Protein AF-A0A438JMC1-F1 (afdb_monomer_lite)

InterPro domains:
  IPR007023 Ribosomal biogenesis regulatory protein [PF04939] (4-93)

Secondary structure (DSSP, 8-state):
-PPPPPPPPPPPHHHHHHHHTT-------SEEEETTTTEEEESSSTTBSS-TTS----PPPTTSPTTS-HHHHHHHHHHHHHHHHHHHHHHHHHHHHHTT-S-HHHHHHHHHS--TT---PPP---HHHHHHHHHHHHT-SSS--TTSPPPTTPPPPS-------PPPSS--TTHHHHHHHHHHHHHHHHHHHHHHHHS-HHHHHHHHHHHHHHHHHHHHHHS------------------------------

Radius of gyration: 38.37 Å; chains: 1; bounding box: 95×52×109 Å

Structure (mmCIF, N/CA/C/O backbone):
data_AF-A0A438JMC1-F1
#
_entry.id   AF-A0A438JMC1-F1
#
loop_
_atom_site.group_PDB
_atom_site.id
_atom_site.type_symbol
_atom_site.label_atom_id
_atom_site.label_alt_id
_atom_site.label_comp_id
_atom_site.label_asym_id
_atom_site.label_entity_id
_atom_site.label_seq_id
_atom_site.pdbx_PDB_ins_code
_atom_site.Cartn_x
_atom_site.Cartn_y
_atom_site.Cartn_z
_atom_site.occupancy
_atom_site.B_iso_or_equiv
_atom_site.auth_seq_id
_atom_site.auth_comp_id
_atom_site.auth_asym_id
_atom_site.auth_atom_id
_atom_site.pdbx_PDB_model_num
ATOM 1 N N . MET A 1 1 ? -16.433 3.374 32.242 1.00 42.91 1 MET A N 1
ATOM 2 C CA . MET A 1 1 ? -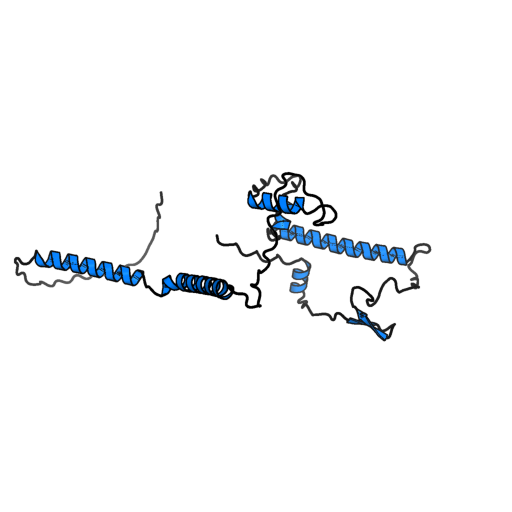16.280 3.933 30.880 1.00 42.91 1 MET A CA 1
ATOM 3 C C . MET A 1 1 ? -16.553 2.818 29.882 1.00 42.91 1 MET A C 1
ATOM 5 O O . MET A 1 1 ? -15.748 1.898 29.808 1.00 42.91 1 MET A O 1
ATOM 9 N N . LEU A 1 2 ? -17.693 2.836 29.183 1.00 51.00 2 LEU A N 1
ATOM 10 C CA . LEU A 1 2 ? -17.912 1.906 28.071 1.00 51.00 2 LEU A CA 1
ATOM 11 C C . LEU A 1 2 ? -17.044 2.356 26.889 1.00 51.00 2 LEU A C 1
ATOM 13 O O . LEU A 1 2 ? -17.176 3.479 26.412 1.00 51.00 2 LEU A O 1
ATOM 17 N N . CYS A 1 3 ? -16.129 1.495 26.451 1.00 65.12 3 CYS A N 1
ATOM 18 C CA . CYS A 1 3 ? -15.351 1.708 25.238 1.00 65.12 3 CYS A CA 1
ATOM 19 C C . CYS A 1 3 ? -16.259 1.409 24.035 1.00 65.12 3 CYS A C 1
ATOM 21 O O . CYS A 1 3 ? -16.779 0.299 23.925 1.00 65.12 3 CYS A O 1
ATOM 23 N N . GLN A 1 4 ? -16.495 2.398 23.169 1.00 75.19 4 GLN A N 1
ATOM 24 C CA . GLN A 1 4 ? -17.326 2.218 21.979 1.00 75.19 4 GLN A CA 1
ATOM 25 C C . GLN A 1 4 ? -16.620 1.274 21.001 1.00 75.19 4 GLN A C 1
ATOM 27 O O . GLN A 1 4 ? -15.469 1.508 20.627 1.00 75.19 4 GLN A O 1
ATOM 32 N N . LEU A 1 5 ? -17.316 0.220 20.570 1.00 80.50 5 LEU A N 1
ATOM 33 C CA . LEU A 1 5 ? -16.790 -0.702 19.567 1.00 80.50 5 LEU A CA 1
ATOM 34 C C . LEU A 1 5 ? -16.528 0.041 18.244 1.00 80.50 5 LEU A C 1
ATOM 36 O O . LEU A 1 5 ? -17.321 0.910 17.859 1.00 80.50 5 LEU A O 1
ATOM 40 N N . PRO A 1 6 ? -15.434 -0.281 17.531 1.00 81.62 6 PRO A N 1
ATOM 41 C CA . PRO A 1 6 ? -15.135 0.350 16.256 1.00 81.62 6 PRO A CA 1
ATOM 42 C C . PRO A 1 6 ? -16.243 0.038 15.247 1.00 81.62 6 PRO A C 1
ATOM 44 O O . PRO A 1 6 ? -16.655 -1.112 15.089 1.00 81.62 6 PRO A O 1
ATOM 47 N N . LYS A 1 7 ? -16.721 1.073 14.548 1.00 79.31 7 LYS A N 1
ATOM 48 C CA . LYS A 1 7 ? -17.709 0.907 13.478 1.00 79.31 7 LYS A CA 1
ATOM 49 C C . LYS A 1 7 ? -17.116 0.051 12.348 1.00 79.31 7 LYS A C 1
ATOM 51 O O . LYS A 1 7 ? -15.922 0.184 12.057 1.00 79.31 7 LYS A O 1
ATOM 56 N N . PRO A 1 8 ? -17.922 -0.803 11.693 1.00 82.69 8 PRO A N 1
ATOM 57 C CA . PRO A 1 8 ? -17.458 -1.558 10.539 1.00 82.69 8 PRO A CA 1
ATOM 58 C C . PRO A 1 8 ? -17.024 -0.604 9.421 1.00 82.69 8 PRO A C 1
ATOM 60 O O . PRO A 1 8 ? -17.587 0.480 9.249 1.00 82.69 8 PRO A O 1
ATOM 63 N N . LYS A 1 9 ? -16.004 -1.009 8.661 1.00 82.19 9 LYS A N 1
ATOM 64 C CA . LYS A 1 9 ? -15.520 -0.228 7.520 1.00 82.19 9 LYS A CA 1
ATOM 65 C C . LYS A 1 9 ? -16.599 -0.207 6.427 1.00 82.19 9 LYS A C 1
ATOM 67 O O . LYS A 1 9 ? -17.207 -1.248 6.174 1.00 82.19 9 LYS A O 1
ATOM 72 N N . PRO A 1 10 ? -16.837 0.938 5.772 1.00 88.31 10 PRO A N 1
ATOM 73 C CA . PRO A 1 10 ? -17.747 1.002 4.644 1.00 88.31 10 PRO A CA 1
ATOM 74 C C . PRO A 1 10 ? -17.149 0.203 3.478 1.00 88.31 10 PRO A C 1
ATOM 76 O O . PRO A 1 10 ? -15.922 0.207 3.316 1.00 88.31 10 PRO A O 1
ATOM 79 N N . PRO A 1 11 ? -17.986 -0.478 2.678 1.00 90.94 11 PRO A N 1
ATOM 80 C CA . PRO A 1 11 ? -17.508 -1.277 1.562 1.00 90.94 11 PRO A CA 1
ATOM 81 C C . PRO A 1 11 ? -16.853 -0.394 0.498 1.00 90.94 11 PRO A C 1
ATOM 83 O O . PRO A 1 11 ? -17.310 0.717 0.218 1.00 90.94 11 PRO A O 1
ATOM 86 N N . THR A 1 12 ? -15.784 -0.891 -0.119 1.00 94.00 12 THR A N 1
ATOM 87 C CA . THR A 1 12 ? -15.111 -0.180 -1.218 1.00 94.00 12 THR A CA 1
ATOM 88 C C . THR A 1 12 ? -15.910 -0.272 -2.520 1.00 94.00 12 THR A C 1
ATOM 90 O O . THR A 1 12 ? -16.726 -1.177 -2.704 1.00 94.00 12 THR A O 1
ATOM 93 N N . LYS A 1 13 ? -15.644 0.622 -3.487 1.00 93.19 13 LYS A N 1
ATOM 94 C CA . LYS A 1 13 ? -16.303 0.571 -4.810 1.00 93.19 13 LYS A CA 1
ATOM 95 C C . LYS A 1 13 ? -16.138 -0.794 -5.495 1.00 93.19 13 LYS A C 1
ATOM 97 O O . LYS A 1 13 ? -17.069 -1.284 -6.127 1.00 93.19 13 LYS A O 1
ATOM 102 N N . TRP A 1 14 ? -14.967 -1.415 -5.344 1.00 93.88 14 TRP A N 1
ATOM 103 C CA . TRP A 1 14 ? -14.703 -2.749 -5.880 1.00 93.88 14 TRP A CA 1
ATOM 104 C C . TRP A 1 14 ? -15.473 -3.845 -5.138 1.00 93.88 14 TRP A C 1
ATOM 106 O O . TRP A 1 14 ? -15.987 -4.746 -5.782 1.00 93.88 14 TRP A O 1
ATOM 116 N N . GLU A 1 15 ? -15.613 -3.767 -3.815 1.00 93.62 15 GLU A N 1
ATOM 117 C CA . GLU A 1 15 ? -16.414 -4.731 -3.046 1.00 93.62 15 GLU A CA 1
ATOM 118 C C . GLU A 1 15 ? -17.902 -4.652 -3.394 1.00 93.62 15 GLU A C 1
ATOM 120 O O . GLU A 1 15 ? -18.551 -5.687 -3.540 1.00 93.62 15 GLU A O 1
ATOM 125 N N . LEU A 1 16 ? -18.433 -3.440 -3.587 1.00 94.81 16 LEU A N 1
ATOM 126 C CA . LEU A 1 16 ? -19.798 -3.239 -4.078 1.00 94.81 16 LEU A CA 1
ATOM 127 C C . LEU A 1 16 ? -19.981 -3.872 -5.462 1.00 94.81 16 LEU A C 1
ATOM 129 O O . LEU A 1 16 ? -20.944 -4.606 -5.680 1.00 94.81 16 LEU A O 1
ATOM 133 N N . PHE A 1 17 ? -19.028 -3.643 -6.370 1.00 96.81 17 PHE A N 1
ATOM 134 C CA . PHE A 1 17 ? -19.029 -4.247 -7.702 1.00 96.81 17 PHE A CA 1
ATOM 135 C C . PHE A 1 17 ? -18.918 -5.777 -7.649 1.00 96.81 17 PHE A C 1
ATOM 137 O O . PHE A 1 17 ? -19.693 -6.472 -8.299 1.00 96.81 17 PHE A O 1
ATOM 144 N N . ALA A 1 18 ? -17.998 -6.311 -6.846 1.00 96.75 18 ALA A N 1
ATOM 145 C CA . ALA A 1 18 ? -17.792 -7.744 -6.680 1.00 96.75 18 ALA A CA 1
ATOM 146 C C . ALA A 1 18 ? -19.040 -8.422 -6.108 1.00 96.75 18 ALA A C 1
ATOM 148 O O . ALA A 1 18 ? -19.446 -9.466 -6.610 1.00 96.75 18 ALA A O 1
ATOM 149 N N . LYS A 1 19 ? -19.700 -7.798 -5.124 1.00 95.88 19 LYS A N 1
ATOM 150 C CA . LYS A 1 19 ? -20.972 -8.278 -4.573 1.00 95.88 19 LYS A CA 1
ATOM 151 C C . LYS A 1 19 ? -22.079 -8.272 -5.628 1.00 95.88 19 LYS A C 1
ATOM 153 O O . LYS A 1 19 ? -22.781 -9.268 -5.753 1.00 95.88 19 LYS A O 1
ATOM 158 N N . ALA A 1 20 ? -22.199 -7.196 -6.408 1.00 97.38 20 ALA A N 1
ATOM 159 C CA . ALA A 1 20 ? -23.193 -7.084 -7.478 1.00 97.38 20 ALA A CA 1
ATOM 160 C C . ALA A 1 20 ? -22.965 -8.103 -8.609 1.00 97.38 20 ALA A C 1
ATOM 162 O O . ALA A 1 20 ? -23.919 -8.640 -9.160 1.00 97.38 20 ALA A O 1
ATOM 163 N N . LYS A 1 21 ? -21.703 -8.401 -8.936 1.00 97.81 21 LYS A N 1
ATOM 164 C CA . LYS A 1 21 ? -21.323 -9.403 -9.942 1.00 97.81 21 LYS A CA 1
ATOM 165 C C . LYS A 1 21 ? -21.223 -10.831 -9.394 1.00 97.81 21 LYS A C 1
ATOM 167 O O . LYS A 1 21 ? -20.914 -11.737 -10.158 1.00 97.81 21 LYS A O 1
ATOM 172 N N . GLY A 1 22 ? -21.440 -11.048 -8.095 1.00 95.75 22 GLY A N 1
ATOM 173 C CA . GLY A 1 22 ? -21.299 -12.366 -7.468 1.00 95.75 22 GLY A CA 1
ATOM 174 C C . GLY A 1 22 ? -19.866 -12.921 -7.481 1.00 95.75 22 GLY A C 1
ATOM 175 O O . GLY A 1 22 ? -19.670 -14.134 -7.405 1.00 95.75 22 GLY A O 1
ATOM 176 N N . ILE A 1 23 ? -18.853 -12.056 -7.580 1.00 96.38 23 ILE A N 1
ATOM 177 C CA . ILE A 1 23 ? -17.442 -12.453 -7.602 1.00 96.38 23 ILE A CA 1
ATOM 178 C C . ILE A 1 23 ? -17.040 -12.902 -6.195 1.00 96.38 23 ILE A C 1
ATOM 180 O O . ILE A 1 23 ? -16.963 -12.102 -5.261 1.00 96.38 23 ILE A O 1
ATOM 184 N N . LYS A 1 24 ? -16.768 -14.201 -6.045 1.00 95.12 24 LYS A N 1
ATOM 185 C CA . LYS A 1 24 ? -16.310 -14.797 -4.784 1.00 95.12 24 LYS A CA 1
ATOM 186 C C . LYS A 1 24 ? -14.793 -14.654 -4.647 1.00 95.12 24 LYS A C 1
ATOM 188 O O . LYS A 1 24 ? -14.047 -15.016 -5.556 1.00 95.12 24 LYS A O 1
ATOM 193 N N . ASN A 1 25 ? -14.329 -14.193 -3.486 1.00 93.56 25 ASN A N 1
ATOM 194 C CA . ASN A 1 25 ? -12.902 -14.169 -3.169 1.00 93.56 25 ASN A CA 1
ATOM 195 C C . ASN A 1 25 ? -12.373 -15.602 -3.023 1.00 93.56 25 ASN A C 1
ATOM 197 O O . ASN A 1 25 ? -12.895 -16.381 -2.228 1.00 93.56 25 ASN A O 1
ATOM 201 N N . ARG A 1 26 ? -11.321 -15.939 -3.774 1.00 94.88 26 ARG A N 1
ATOM 202 C CA . ARG A 1 26 ? -10.626 -17.231 -3.701 1.00 94.88 26 ARG A CA 1
ATOM 203 C C . ARG A 1 26 ? -9.193 -17.027 -3.226 1.00 94.88 26 ARG A C 1
ATOM 205 O O . ARG A 1 26 ? -8.559 -16.025 -3.564 1.00 94.88 26 ARG A O 1
ATOM 212 N N . LYS A 1 27 ? -8.680 -17.989 -2.460 1.00 94.81 27 LYS A N 1
ATOM 213 C CA . LYS A 1 27 ? -7.268 -18.029 -2.072 1.00 94.81 27 LYS A CA 1
ATOM 214 C C . LYS A 1 27 ? -6.428 -18.344 -3.313 1.00 94.81 27 LYS A C 1
ATOM 216 O O . LYS A 1 27 ? -6.802 -19.206 -4.099 1.00 94.81 27 LYS A O 1
ATOM 221 N N . LYS A 1 28 ? -5.327 -17.616 -3.495 1.00 93.94 28 LYS A N 1
ATOM 222 C CA . LYS A 1 28 ? -4.346 -17.864 -4.558 1.00 93.94 28 LYS A CA 1
ATOM 223 C C . LYS A 1 28 ? -3.061 -18.397 -3.938 1.00 93.94 28 LYS A C 1
ATOM 225 O O . LYS A 1 28 ? -2.666 -17.915 -2.872 1.00 93.94 28 LYS A O 1
ATOM 230 N N . ASP A 1 29 ? -2.398 -19.318 -4.625 1.00 94.44 29 ASP A N 1
ATOM 231 C CA . ASP A 1 29 ? -1.118 -19.857 -4.170 1.00 94.44 29 ASP A CA 1
ATOM 232 C C . ASP A 1 29 ? 0.014 -18.841 -4.306 1.00 94.44 29 ASP A C 1
ATOM 234 O O . ASP A 1 29 ? 0.010 -17.969 -5.189 1.00 94.44 29 ASP A O 1
ATOM 238 N N . LYS A 1 30 ? 0.969 -18.942 -3.376 1.00 94.56 30 LYS A N 1
ATOM 239 C CA . LYS A 1 30 ? 2.142 -18.060 -3.299 1.00 94.56 30 LYS A CA 1
ATOM 240 C C . LYS A 1 30 ? 3.198 -18.403 -4.346 1.00 94.56 30 LYS A C 1
ATOM 242 O O . LYS A 1 30 ? 3.990 -17.528 -4.686 1.00 94.56 30 LYS A O 1
ATOM 247 N N . ILE A 1 31 ? 3.200 -19.643 -4.821 1.00 94.69 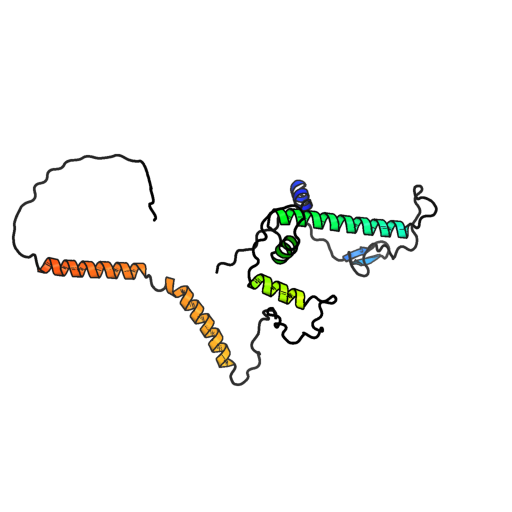31 ILE A N 1
ATOM 248 C CA . ILE A 1 31 ? 4.159 -20.191 -5.774 1.00 94.69 31 ILE A CA 1
ATOM 249 C C . ILE A 1 31 ? 3.381 -20.566 -7.036 1.00 94.69 31 ILE A C 1
ATOM 251 O O . ILE A 1 31 ? 2.238 -21.016 -6.949 1.00 94.69 31 ILE A O 1
ATOM 255 N N . VAL A 1 32 ? 3.959 -20.279 -8.193 1.00 95.56 32 VAL A N 1
ATOM 256 C CA . VAL A 1 32 ? 3.387 -20.502 -9.519 1.00 95.56 32 VAL A CA 1
ATOM 257 C C . VAL A 1 32 ? 4.472 -21.132 -10.379 1.00 95.56 32 VAL A C 1
ATOM 259 O O . VAL A 1 32 ? 5.635 -20.744 -10.285 1.00 95.56 32 VAL A O 1
ATOM 262 N N . TYR A 1 33 ? 4.089 -22.127 -11.167 1.00 94.25 33 TYR A N 1
ATOM 263 C CA . TYR A 1 33 ? 4.990 -22.766 -12.110 1.00 94.25 33 TYR A CA 1
ATOM 264 C C . TYR A 1 33 ? 5.285 -21.810 -13.270 1.00 94.25 33 TYR A C 1
ATOM 266 O O . TYR A 1 33 ? 4.355 -21.239 -13.842 1.00 94.25 33 TYR A O 1
ATOM 274 N N . ASP A 1 34 ? 6.564 -21.598 -13.556 1.00 92.06 34 ASP A N 1
ATOM 275 C CA . ASP A 1 34 ? 7.040 -20.817 -14.692 1.00 92.06 34 ASP A CA 1
ATOM 276 C C . ASP A 1 34 ? 7.359 -21.775 -15.843 1.00 92.06 34 ASP A C 1
ATOM 278 O O . ASP A 1 34 ? 8.280 -22.585 -15.741 1.00 92.06 34 ASP A O 1
ATOM 282 N N . GLU A 1 35 ? 6.581 -21.709 -16.922 1.00 91.50 35 GLU A N 1
ATOM 283 C CA . GLU A 1 35 ? 6.727 -22.606 -18.075 1.00 91.50 35 GLU A CA 1
ATOM 284 C C . GLU A 1 35 ? 8.038 -22.365 -18.833 1.00 91.50 35 GLU A C 1
ATOM 286 O O . GLU A 1 35 ? 8.589 -23.301 -19.402 1.00 91.50 35 GLU A O 1
ATOM 291 N N . GLN A 1 36 ? 8.577 -21.140 -18.806 1.00 86.81 36 GLN A N 1
ATOM 292 C CA . GLN A 1 36 ? 9.799 -20.806 -19.542 1.00 86.81 36 GLN A CA 1
ATOM 293 C C . GLN A 1 36 ? 11.043 -21.422 -18.901 1.00 86.81 36 GLN A C 1
ATOM 295 O O . GLN A 1 36 ? 11.930 -21.906 -19.598 1.00 86.81 36 GLN A O 1
ATOM 300 N N . THR A 1 37 ? 11.114 -21.405 -17.568 1.00 87.62 37 THR A N 1
ATOM 301 C CA . THR A 1 37 ? 12.255 -21.952 -16.820 1.00 87.62 37 THR A CA 1
ATOM 302 C C . THR A 1 37 ? 12.004 -23.356 -16.281 1.00 87.62 37 THR A C 1
ATOM 304 O O . THR A 1 37 ? 12.927 -23.981 -15.768 1.00 87.62 37 THR A O 1
ATOM 307 N N . GLY A 1 38 ? 10.765 -23.850 -16.350 1.00 92.19 38 GLY A N 1
ATOM 308 C CA . GLY A 1 38 ? 10.359 -25.144 -15.806 1.00 92.19 38 GLY A CA 1
ATOM 309 C C . GLY A 1 38 ? 10.423 -25.226 -14.276 1.00 92.19 38 GLY A C 1
ATOM 310 O O . GLY A 1 38 ? 10.466 -26.324 -13.718 1.00 92.19 38 GLY A O 1
ATOM 311 N N . THR A 1 39 ? 10.455 -24.085 -13.580 1.00 93.81 39 THR A N 1
ATOM 312 C CA . THR A 1 39 ? 10.678 -24.003 -12.128 1.00 93.81 39 THR A CA 1
ATOM 313 C C . THR A 1 39 ? 9.502 -23.374 -11.388 1.00 93.81 39 THR A C 1
ATOM 315 O O . THR A 1 39 ? 8.733 -22.570 -11.911 1.00 93.81 39 THR A O 1
ATOM 318 N N . TRP A 1 40 ? 9.354 -23.743 -10.116 1.00 93.75 40 TRP A N 1
ATOM 319 C CA . TRP A 1 40 ? 8.353 -23.166 -9.225 1.00 93.75 40 TRP A CA 1
ATOM 320 C C . TRP A 1 40 ? 8.862 -21.853 -8.631 1.00 93.75 40 TRP A C 1
ATOM 322 O O . TRP A 1 40 ? 9.678 -21.854 -7.710 1.00 93.75 40 TRP A O 1
ATOM 332 N N . LYS A 1 41 ? 8.341 -20.729 -9.121 1.00 94.88 41 LYS A N 1
ATOM 333 C CA . LYS A 1 41 ? 8.730 -19.383 -8.680 1.00 94.88 41 LYS A CA 1
ATOM 334 C C . LYS A 1 41 ? 7.639 -18.711 -7.864 1.00 94.88 41 LYS A C 1
ATOM 336 O O . LYS A 1 41 ? 6.484 -19.142 -7.813 1.00 94.88 41 LYS A O 1
ATOM 341 N N . ARG A 1 42 ? 7.975 -17.616 -7.184 1.00 95.56 42 ARG A N 1
ATOM 342 C CA . ARG A 1 42 ? 6.987 -16.872 -6.387 1.00 95.56 42 ARG A CA 1
ATOM 343 C C . ARG A 1 42 ? 6.027 -16.098 -7.289 1.00 95.56 42 ARG A C 1
ATOM 345 O O . ARG A 1 42 ? 6.379 -15.628 -8.357 1.00 95.56 42 ARG A O 1
ATOM 352 N N . ARG A 1 43 ? 4.789 -15.879 -6.847 1.00 94.62 43 ARG A N 1
ATOM 353 C CA . ARG A 1 43 ? 3.839 -15.010 -7.572 1.00 94.62 43 ARG A CA 1
ATOM 354 C C . ARG A 1 43 ? 4.217 -13.525 -7.480 1.00 94.62 43 ARG A C 1
ATOM 356 O O . ARG A 1 43 ? 3.851 -12.729 -8.336 1.00 94.62 43 ARG A O 1
ATOM 363 N N . HIS A 1 44 ? 4.858 -13.137 -6.383 1.00 92.69 44 HIS A N 1
ATOM 364 C CA . HIS A 1 44 ? 5.247 -11.765 -6.069 1.00 92.69 44 HIS A CA 1
ATOM 365 C C . HIS A 1 44 ? 6.497 -11.771 -5.181 1.00 92.69 44 HIS A C 1
ATOM 367 O O . HIS A 1 44 ? 6.720 -12.731 -4.445 1.00 92.69 44 HIS A O 1
ATOM 373 N N . GLY A 1 45 ? 7.259 -10.676 -5.199 1.00 93.50 45 GLY A N 1
ATOM 374 C CA . GLY A 1 45 ? 8.482 -10.524 -4.406 1.00 93.50 45 GLY A CA 1
ATOM 375 C C . GLY A 1 45 ? 9.744 -10.863 -5.198 1.00 93.50 45 GLY A C 1
ATOM 376 O O . GLY A 1 45 ? 9.783 -10.624 -6.399 1.00 93.50 45 GLY A O 1
ATOM 377 N N . TYR A 1 46 ? 10.762 -11.365 -4.494 1.00 91.31 46 TYR A N 1
ATOM 378 C CA . TYR A 1 46 ? 12.030 -11.813 -5.077 1.00 91.31 46 TYR A CA 1
ATOM 379 C C . TYR A 1 46 ? 11.839 -13.095 -5.895 1.00 91.31 46 TYR A C 1
ATOM 381 O O . TYR A 1 46 ? 11.133 -13.991 -5.420 1.00 91.31 46 TYR A O 1
ATOM 389 N N . ASP A 1 47 ? 12.491 -13.158 -7.061 1.00 89.69 47 ASP A N 1
ATOM 390 C CA . ASP A 1 47 ? 12.440 -14.275 -8.016 1.00 89.69 47 ASP A CA 1
ATOM 391 C C . ASP A 1 47 ? 10.992 -14.675 -8.345 1.00 89.69 47 ASP A C 1
ATOM 393 O O . ASP A 1 47 ? 10.517 -15.785 -8.063 1.00 89.69 47 ASP A O 1
ATOM 397 N N . ARG A 1 48 ? 10.215 -13.686 -8.813 1.00 93.06 48 ARG A N 1
ATOM 398 C CA . ARG A 1 48 ? 8.799 -13.891 -9.122 1.00 93.06 48 ARG A CA 1
ATOM 399 C C . ARG A 1 48 ? 8.610 -14.280 -10.583 1.00 93.06 48 ARG A C 1
ATOM 401 O O . ARG A 1 48 ? 9.354 -13.870 -11.460 1.00 93.06 48 ARG A O 1
ATOM 408 N N . VAL A 1 49 ? 7.522 -14.993 -10.850 1.00 92.44 49 VAL A N 1
ATOM 409 C CA . VAL A 1 49 ? 7.078 -15.292 -12.214 1.00 92.44 49 VAL A CA 1
ATOM 410 C C . VAL A 1 49 ? 6.840 -13.991 -12.995 1.00 92.44 49 VAL A C 1
ATOM 412 O O . VAL A 1 49 ? 6.273 -13.025 -12.455 1.00 92.44 49 VAL A O 1
ATOM 415 N N . ASN A 1 50 ? 7.227 -13.996 -14.275 1.00 86.50 50 ASN A N 1
ATOM 416 C CA . ASN A 1 50 ? 7.069 -12.898 -15.235 1.00 86.50 50 ASN A CA 1
ATOM 417 C C . ASN A 1 50 ? 7.681 -11.578 -14.738 1.00 86.50 50 ASN A C 1
ATOM 419 O O . ASN A 1 50 ? 6.985 -10.558 -14.597 1.00 86.50 50 ASN A O 1
ATOM 423 N N . ASP A 1 51 ? 8.966 -11.601 -14.389 1.00 88.12 51 ASP A N 1
ATOM 424 C CA . ASP A 1 51 ? 9.694 -10.398 -14.011 1.00 88.12 51 ASP A CA 1
ATOM 425 C C . ASP A 1 51 ? 10.068 -9.557 -15.239 1.00 88.12 51 ASP A C 1
ATOM 427 O O . ASP A 1 51 ? 10.658 -10.037 -16.198 1.00 88.12 51 ASP A O 1
ATOM 431 N N . ASP A 1 52 ? 9.732 -8.259 -15.207 1.00 84.81 52 ASP A N 1
ATOM 432 C CA . ASP A 1 52 ? 9.961 -7.361 -16.352 1.00 84.81 52 ASP A CA 1
ATOM 433 C C . ASP A 1 52 ? 11.459 -7.156 -16.643 1.00 84.81 52 ASP A C 1
ATOM 435 O O . ASP A 1 52 ? 11.805 -6.698 -17.727 1.00 84.81 52 ASP A O 1
ATOM 439 N N . LYS A 1 53 ? 12.317 -7.430 -15.647 1.00 85.31 53 LYS A N 1
ATOM 440 C CA . LYS A 1 53 ? 13.777 -7.276 -15.701 1.00 85.31 53 LYS A CA 1
ATOM 441 C C . LYS A 1 53 ? 14.481 -8.476 -16.331 1.00 85.31 53 LYS A C 1
ATOM 443 O O . LYS A 1 53 ? 15.580 -8.309 -16.839 1.00 85.31 53 LYS A O 1
ATOM 448 N N . ASP A 1 54 ? 13.847 -9.644 -16.293 1.00 85.88 54 ASP A N 1
ATOM 449 C CA . ASP A 1 54 ? 14.424 -10.893 -16.797 1.00 85.88 54 ASP A CA 1
ATOM 450 C C . ASP A 1 54 ? 14.199 -11.051 -18.305 1.00 85.88 54 ASP A C 1
ATOM 452 O O . ASP A 1 54 ? 14.655 -12.019 -18.899 1.00 85.88 54 ASP A O 1
ATOM 456 N N . ILE A 1 55 ? 13.479 -10.110 -18.927 1.00 86.44 55 ILE A N 1
ATOM 457 C CA . ILE A 1 55 ? 13.186 -10.089 -20.358 1.00 86.44 55 ILE A CA 1
ATOM 458 C C . ILE A 1 55 ? 14.274 -9.247 -21.040 1.00 86.44 55 ILE A C 1
ATOM 460 O O . ILE A 1 55 ? 14.197 -8.020 -20.968 1.00 86.44 55 ILE A O 1
ATOM 464 N N . PRO A 1 56 ? 15.280 -9.858 -21.694 1.00 86.00 56 PRO A N 1
ATOM 465 C CA . PRO A 1 56 ? 16.379 -9.112 -22.304 1.00 86.00 56 PRO A CA 1
ATOM 466 C C . PRO A 1 56 ? 15.974 -8.435 -23.618 1.00 86.00 56 PRO A C 1
ATOM 468 O O . PRO A 1 56 ? 16.536 -7.406 -23.978 1.00 86.00 56 PRO A O 1
ATOM 471 N N . ILE A 1 57 ? 15.006 -9.004 -24.341 1.00 87.50 57 ILE A N 1
ATOM 472 C CA . ILE A 1 57 ? 14.587 -8.556 -25.672 1.00 87.50 57 ILE A CA 1
ATOM 473 C C . ILE A 1 57 ? 13.061 -8.487 -25.697 1.00 87.50 57 ILE A C 1
ATOM 475 O O . ILE A 1 57 ? 12.381 -9.398 -25.224 1.00 87.50 57 ILE A O 1
ATOM 479 N N . ILE A 1 58 ? 12.522 -7.392 -26.232 1.00 86.00 58 ILE A N 1
ATOM 480 C CA . ILE A 1 58 ? 11.086 -7.206 -26.441 1.00 86.00 58 ILE A CA 1
ATOM 481 C C . ILE A 1 58 ? 10.848 -7.145 -27.945 1.00 86.00 58 ILE A C 1
ATOM 483 O O . ILE A 1 58 ? 11.398 -6.281 -28.622 1.00 86.00 58 ILE A O 1
ATOM 487 N N . GLU A 1 59 ? 10.017 -8.051 -28.450 1.00 86.12 59 GLU A N 1
ATOM 488 C CA . GLU A 1 59 ? 9.583 -8.029 -29.844 1.00 86.12 59 GLU A CA 1
ATOM 489 C C . GLU A 1 59 ? 8.771 -6.758 -30.120 1.00 86.12 59 GLU A C 1
ATOM 491 O O . GLU A 1 59 ? 7.785 -6.466 -29.431 1.00 86.12 59 GLU A O 1
ATOM 496 N N . ALA A 1 60 ? 9.203 -5.991 -31.120 1.00 82.94 60 ALA A N 1
ATOM 497 C CA . ALA A 1 60 ? 8.501 -4.795 -31.554 1.00 82.94 60 ALA A CA 1
ATOM 498 C C . ALA A 1 60 ? 7.189 -5.179 -32.249 1.00 82.94 60 ALA A C 1
ATOM 500 O O . ALA A 1 60 ? 7.150 -6.070 -33.100 1.00 82.94 60 ALA A O 1
ATOM 501 N N . LYS A 1 61 ? 6.101 -4.488 -31.903 1.00 83.75 61 LYS A N 1
ATOM 502 C CA . LYS A 1 61 ? 4.833 -4.609 -32.632 1.00 83.75 61 LYS A CA 1
ATOM 503 C C . LYS A 1 61 ? 4.854 -3.669 -33.832 1.00 83.75 61 LYS A C 1
ATOM 505 O O . LYS A 1 61 ? 5.454 -2.605 -33.761 1.00 83.75 61 LYS A O 1
ATOM 510 N N . MET A 1 62 ? 4.111 -3.993 -34.892 1.00 79.62 62 MET A N 1
ATOM 511 C CA . MET A 1 62 ? 4.007 -3.120 -36.077 1.00 79.62 62 MET A CA 1
ATOM 512 C C . MET A 1 62 ? 3.430 -1.721 -35.783 1.00 79.62 62 MET A C 1
ATOM 514 O O . MET A 1 62 ? 3.525 -0.831 -36.615 1.00 79.62 62 MET A O 1
ATOM 518 N N . THR A 1 63 ? 2.831 -1.522 -34.607 1.00 81.19 63 THR A N 1
ATOM 519 C CA . THR A 1 63 ? 2.283 -0.241 -34.141 1.00 81.19 63 THR A CA 1
ATOM 520 C C . THR A 1 63 ? 3.238 0.554 -33.247 1.00 81.19 63 THR A C 1
ATOM 522 O O . THR A 1 63 ? 2.842 1.602 -32.743 1.00 81.19 63 THR A O 1
ATOM 525 N N . ASP A 1 64 ? 4.423 0.028 -32.923 1.00 79.12 64 ASP A N 1
ATOM 526 C CA . ASP A 1 64 ? 5.373 0.746 -32.073 1.00 79.12 64 ASP A CA 1
ATOM 527 C C . ASP A 1 64 ? 6.138 1.792 -32.886 1.00 79.12 64 ASP A C 1
ATOM 529 O O . ASP A 1 64 ? 6.783 1.477 -33.883 1.00 79.12 64 ASP A O 1
ATOM 533 N N . GLU A 1 65 ? 6.074 3.040 -32.419 1.00 79.19 65 GLU A N 1
ATOM 534 C CA . GLU A 1 65 ? 6.813 4.159 -33.004 1.00 79.19 65 GLU A CA 1
ATOM 535 C C . GLU A 1 65 ? 8.332 3.900 -32.961 1.00 79.19 65 GLU A C 1
ATOM 537 O O . GLU A 1 65 ? 8.871 3.631 -31.873 1.00 79.19 65 GLU A O 1
ATOM 542 N N . PRO A 1 66 ? 9.035 3.995 -34.107 1.00 78.00 66 PRO A N 1
ATOM 543 C CA . PRO A 1 66 ? 10.484 3.864 -34.164 1.00 78.00 66 PRO A CA 1
ATOM 544 C C . PRO A 1 66 ? 11.167 4.968 -33.345 1.00 78.00 66 PRO A C 1
ATOM 546 O O . PRO A 1 66 ? 10.911 6.150 -33.552 1.00 78.00 66 PRO A O 1
ATOM 549 N N . GLY A 1 67 ? 12.065 4.589 -32.432 1.00 81.38 67 GLY A N 1
ATOM 550 C CA . GLY A 1 67 ? 12.908 5.526 -31.673 1.00 81.38 67 GLY A CA 1
ATOM 551 C C . GLY A 1 67 ? 12.604 5.638 -30.176 1.00 81.38 67 GLY A C 1
ATOM 552 O O . GLY A 1 67 ? 13.419 6.197 -29.448 1.00 81.38 67 GLY A O 1
ATOM 553 N N . GLU A 1 68 ? 11.500 5.068 -29.687 1.00 83.75 68 GLU A N 1
ATOM 554 C CA . GLU A 1 68 ? 11.177 5.059 -28.253 1.00 83.75 68 GLU A CA 1
ATOM 555 C C . GLU A 1 68 ? 11.499 3.698 -27.613 1.00 83.75 68 GLU A C 1
ATOM 557 O O . GLU A 1 68 ? 11.058 2.651 -28.094 1.00 83.75 68 GLU A O 1
ATOM 562 N N . ASP A 1 69 ? 12.217 3.713 -26.486 1.00 87.88 69 ASP A N 1
ATOM 563 C CA . ASP A 1 69 ? 12.633 2.500 -25.775 1.00 87.88 69 ASP A CA 1
ATOM 564 C C . ASP A 1 69 ? 11.417 1.733 -25.187 1.00 87.88 69 ASP A C 1
ATOM 566 O O . ASP A 1 69 ? 10.695 2.254 -24.320 1.00 87.88 69 ASP A O 1
ATOM 570 N N . PRO A 1 70 ? 11.181 0.465 -25.590 1.00 88.00 70 PRO A N 1
ATOM 571 C CA . PRO A 1 70 ? 10.069 -0.340 -25.082 1.00 88.00 70 PRO A CA 1
ATOM 572 C C . PRO A 1 70 ? 10.139 -0.597 -23.567 1.00 88.00 70 PRO A C 1
ATOM 574 O O . PRO A 1 70 ? 9.098 -0.741 -22.908 1.00 88.00 70 PRO A O 1
ATOM 577 N N . PHE A 1 71 ? 11.334 -0.623 -22.972 1.00 88.62 71 PHE A N 1
ATOM 578 C CA . PHE A 1 71 ? 11.502 -0.802 -21.530 1.00 88.62 71 PHE A CA 1
ATOM 579 C C . PHE A 1 71 ? 11.060 0.441 -20.756 1.00 88.62 71 PHE A C 1
ATOM 581 O O . PHE A 1 71 ? 10.379 0.317 -19.730 1.00 88.62 71 PHE A O 1
ATOM 588 N N . VAL A 1 72 ? 11.370 1.637 -21.265 1.00 90.00 72 VAL A N 1
ATOM 589 C CA . VAL A 1 72 ? 10.925 2.915 -20.683 1.00 90.00 72 VAL A CA 1
ATOM 590 C C . VAL A 1 72 ? 9.402 3.023 -20.737 1.00 90.00 72 VAL A C 1
ATOM 592 O O . VAL A 1 72 ? 8.776 3.308 -19.706 1.00 90.00 72 VAL A O 1
ATOM 595 N N . LYS A 1 73 ? 8.782 2.682 -21.877 1.00 89.25 73 LYS A N 1
ATOM 596 C CA . LYS A 1 73 ? 7.313 2.609 -22.015 1.00 89.25 73 LYS A CA 1
ATOM 597 C C . LYS A 1 73 ? 6.691 1.705 -20.946 1.00 89.25 73 LYS A C 1
ATOM 599 O O . LYS A 1 73 ? 5.803 2.138 -20.204 1.00 89.25 73 LYS A O 1
ATOM 604 N N . ARG A 1 74 ? 7.195 0.476 -20.780 1.00 89.94 74 ARG A N 1
ATOM 605 C CA . ARG A 1 74 ? 6.678 -0.492 -19.791 1.00 89.94 74 ARG A CA 1
ATOM 606 C C . ARG A 1 74 ? 6.827 0.007 -18.351 1.00 89.94 74 ARG A C 1
ATOM 608 O O . ARG A 1 74 ? 5.911 -0.152 -17.535 1.00 89.94 74 ARG A O 1
ATOM 615 N N . GLN A 1 75 ? 7.954 0.639 -18.016 1.00 91.69 75 GLN A N 1
ATOM 616 C CA . GLN A 1 75 ? 8.149 1.246 -16.696 1.00 91.69 75 GLN A CA 1
ATOM 617 C C . GLN A 1 75 ? 7.159 2.389 -16.444 1.00 91.69 75 GLN A C 1
ATOM 619 O O . GLN A 1 75 ? 6.570 2.465 -15.360 1.00 91.69 75 GLN A O 1
ATOM 624 N N . ALA A 1 76 ? 6.937 3.254 -17.435 1.00 93.56 76 ALA A N 1
ATOM 625 C CA . ALA A 1 76 ? 5.967 4.339 -17.348 1.00 93.56 76 ALA A CA 1
ATOM 626 C C . ALA A 1 76 ? 4.536 3.806 -17.172 1.00 93.56 76 ALA A C 1
ATOM 628 O O . ALA A 1 76 ? 3.800 4.281 -16.308 1.00 93.56 76 ALA A O 1
ATOM 629 N N . GLU A 1 77 ? 4.138 2.773 -17.914 1.00 93.00 77 GLU A N 1
ATOM 630 C CA . GLU A 1 77 ? 2.838 2.110 -17.746 1.00 93.00 77 GLU A CA 1
ATOM 631 C C . GLU A 1 77 ? 2.659 1.496 -16.356 1.00 93.00 77 GLU A C 1
ATOM 633 O O . GLU A 1 77 ? 1.591 1.617 -15.744 1.00 93.00 77 GLU A O 1
ATOM 638 N N . LYS A 1 78 ? 3.707 0.860 -15.824 1.00 93.12 78 LYS A N 1
ATOM 639 C CA . LYS A 1 78 ? 3.708 0.305 -14.467 1.00 93.12 78 LYS A CA 1
ATOM 640 C C . LYS A 1 78 ? 3.499 1.403 -13.429 1.00 93.12 78 LYS A C 1
ATOM 642 O O . LYS A 1 78 ? 2.623 1.251 -12.577 1.00 93.12 78 LYS A O 1
ATOM 647 N N . LYS A 1 79 ? 4.223 2.523 -13.537 1.00 96.19 79 LYS A N 1
ATOM 648 C CA . LYS A 1 79 ? 4.040 3.709 -12.679 1.00 96.19 79 LYS A CA 1
ATOM 649 C C . LYS A 1 79 ? 2.611 4.246 -12.774 1.00 96.19 79 LYS A C 1
ATOM 651 O O . LYS A 1 79 ? 1.933 4.324 -11.754 1.00 96.19 79 LYS A O 1
ATOM 656 N N . LYS A 1 80 ? 2.087 4.459 -13.987 1.00 97.50 80 LYS A N 1
ATOM 657 C CA . LYS A 1 80 ? 0.695 4.897 -14.222 1.00 97.50 80 LYS A CA 1
ATOM 658 C C . LYS A 1 80 ? -0.328 3.964 -13.563 1.00 97.50 80 LYS A C 1
ATOM 660 O O . LYS A 1 80 ? -1.310 4.422 -12.974 1.00 97.50 80 LYS A O 1
ATOM 665 N N . ARG A 1 81 ? -0.117 2.644 -13.628 1.00 96.56 81 ARG A N 1
ATOM 666 C CA . ARG A 1 81 ? -0.996 1.646 -12.991 1.00 96.56 81 ARG A CA 1
ATOM 667 C C . ARG A 1 81 ? -0.951 1.740 -11.465 1.00 96.56 81 ARG A C 1
ATOM 669 O O . ARG A 1 81 ? -2.005 1.671 -10.829 1.00 96.56 81 ARG A O 1
ATOM 676 N N . VAL A 1 82 ? 0.239 1.913 -10.891 1.00 96.38 82 VAL A N 1
ATOM 677 C CA . VAL A 1 82 ? 0.434 2.100 -9.445 1.00 96.38 82 VAL A CA 1
ATOM 678 C C . VAL A 1 82 ? -0.220 3.402 -8.981 1.00 96.38 82 VAL A C 1
ATOM 680 O O . VAL A 1 82 ? -1.047 3.371 -8.073 1.00 96.38 82 VAL A O 1
ATOM 683 N N . GLU A 1 83 ? 0.021 4.515 -9.671 1.00 97.50 83 GLU A N 1
ATOM 684 C CA . GLU A 1 83 ? -0.608 5.807 -9.377 1.00 97.50 83 GLU A CA 1
ATOM 685 C C . GLU A 1 83 ? -2.136 5.735 -9.451 1.00 97.50 83 GLU A C 1
ATOM 687 O O . GLU A 1 83 ? -2.838 6.276 -8.597 1.00 97.50 83 GLU A O 1
ATOM 692 N N . LYS A 1 84 ? -2.691 5.039 -10.452 1.00 97.56 84 LYS A N 1
ATOM 693 C CA . LYS A 1 84 ? -4.140 4.814 -10.556 1.00 97.56 84 LYS A CA 1
ATOM 694 C C . LYS A 1 84 ? -4.671 4.042 -9.346 1.00 97.56 84 LYS A C 1
ATOM 696 O O . LYS A 1 84 ? -5.730 4.385 -8.818 1.00 97.56 84 LYS A O 1
ATOM 701 N N . HIS A 1 85 ? -3.950 3.018 -8.892 1.00 96.81 85 HIS A N 1
ATOM 702 C CA . HIS A 1 85 ? -4.313 2.264 -7.693 1.00 96.81 85 HIS A CA 1
ATOM 703 C C . HIS A 1 85 ? -4.280 3.148 -6.435 1.00 96.81 85 HIS A C 1
ATOM 705 O O . HIS A 1 85 ? -5.225 3.123 -5.643 1.00 96.81 85 HIS A O 1
ATOM 711 N N . GLU A 1 86 ? -3.256 3.985 -6.276 1.00 96.12 86 GLU A N 1
ATOM 712 C CA . GLU A 1 86 ? -3.149 4.932 -5.161 1.00 96.12 86 GLU A CA 1
ATOM 713 C C . GLU A 1 86 ? -4.257 5.986 -5.180 1.00 96.12 86 GLU A C 1
ATOM 715 O O . GLU A 1 86 ? -4.909 6.212 -4.158 1.00 96.12 86 GLU A O 1
ATOM 720 N N . LYS A 1 87 ? -4.554 6.565 -6.348 1.00 96.50 87 LYS A N 1
ATOM 721 C CA . LYS A 1 87 ? -5.675 7.499 -6.539 1.00 96.50 87 LYS A CA 1
ATOM 722 C C . LYS A 1 87 ? -7.004 6.855 -6.135 1.00 96.50 87 LYS A C 1
ATOM 724 O O . LYS A 1 87 ? -7.766 7.452 -5.374 1.00 96.50 87 LYS A O 1
ATOM 729 N N . ASN A 1 88 ? -7.257 5.614 -6.554 1.00 94.44 88 ASN A N 1
ATOM 730 C CA . ASN A 1 88 ? -8.458 4.868 -6.164 1.00 94.44 88 ASN A CA 1
ATOM 731 C C . ASN A 1 88 ? -8.506 4.595 -4.652 1.00 94.44 88 ASN A C 1
ATOM 733 O O . ASN A 1 88 ? -9.558 4.745 -4.025 1.00 94.44 88 ASN A O 1
ATOM 737 N N . ARG A 1 89 ? -7.371 4.236 -4.039 1.00 92.31 89 ARG A N 1
ATOM 738 C CA . ARG A 1 89 ? -7.260 4.055 -2.584 1.00 92.31 89 ARG A CA 1
ATOM 739 C C . ARG A 1 89 ? -7.596 5.348 -1.841 1.00 92.31 89 ARG A C 1
ATOM 741 O O . ARG A 1 89 ? -8.388 5.310 -0.902 1.00 92.31 89 ARG A O 1
ATOM 748 N N . LEU A 1 90 ? -7.049 6.484 -2.275 1.00 91.81 90 LEU A N 1
ATOM 749 C CA . LEU A 1 90 ? -7.332 7.797 -1.690 1.00 91.81 90 LEU A CA 1
ATOM 750 C C . LEU A 1 90 ? -8.809 8.177 -1.830 1.00 91.81 90 LEU A C 1
ATOM 752 O O . LEU A 1 90 ? -9.401 8.674 -0.875 1.00 91.81 90 LEU A O 1
ATOM 756 N N . GLN A 1 91 ? -9.434 7.911 -2.978 1.00 91.06 91 GLN A N 1
ATOM 757 C CA . GLN A 1 91 ? -10.869 8.145 -3.167 1.00 91.06 91 GLN A CA 1
ATOM 758 C C . GLN A 1 91 ? -11.727 7.286 -2.227 1.00 91.06 91 GLN A C 1
ATOM 760 O O . GLN A 1 91 ? -12.631 7.819 -1.582 1.00 91.06 91 GLN A O 1
ATOM 765 N N . ASN A 1 92 ? -11.416 5.994 -2.079 1.00 90.69 92 ASN A N 1
ATOM 766 C CA . ASN A 1 92 ? -12.113 5.108 -1.140 1.00 90.69 92 ASN A CA 1
ATOM 767 C C . ASN A 1 92 ? -11.951 5.584 0.314 1.00 90.69 92 ASN A C 1
ATOM 769 O O . ASN A 1 92 ? -12.919 5.592 1.072 1.00 90.69 92 ASN A O 1
ATOM 773 N N . LEU A 1 93 ? -10.754 6.043 0.700 1.00 86.94 93 LEU A N 1
ATOM 774 C CA . LEU A 1 93 ? -10.512 6.621 2.026 1.00 86.94 93 LEU A CA 1
ATOM 775 C C . LEU A 1 93 ? -11.298 7.919 2.241 1.00 86.94 93 LEU A C 1
ATOM 777 O O . LEU A 1 93 ? -11.902 8.085 3.297 1.00 86.94 93 LEU A O 1
ATOM 781 N N . LYS A 1 94 ? -11.360 8.810 1.242 1.00 87.38 94 LYS A N 1
ATOM 782 C CA . LYS A 1 94 ? -12.183 10.031 1.294 1.00 87.38 94 LYS A CA 1
ATOM 783 C C . LYS A 1 94 ? -13.669 9.703 1.460 1.00 87.38 94 LYS A C 1
ATOM 785 O O . LYS A 1 94 ? -14.351 10.352 2.247 1.00 87.38 94 LYS A O 1
ATOM 790 N N . GLN A 1 95 ? -14.180 8.692 0.758 1.00 86.25 95 GLN A N 1
ATOM 791 C CA . GLN A 1 95 ? -15.566 8.239 0.921 1.00 86.25 95 GLN A CA 1
ATOM 792 C C . GLN A 1 95 ? -15.804 7.639 2.313 1.00 86.25 95 GLN A C 1
ATOM 794 O O . GLN A 1 95 ? -16.795 7.972 2.959 1.00 86.25 95 GLN A O 1
ATOM 799 N N . ALA A 1 96 ? -14.864 6.844 2.829 1.00 85.00 96 ALA A N 1
ATOM 800 C CA . ALA A 1 96 ? -14.943 6.308 4.186 1.00 85.00 96 ALA A CA 1
ATOM 801 C C . ALA A 1 96 ? -14.884 7.399 5.273 1.00 85.00 96 ALA A C 1
ATOM 803 O O . ALA A 1 96 ? -15.540 7.273 6.311 1.00 85.00 96 ALA A O 1
ATOM 804 N N . ALA A 1 97 ? -14.141 8.484 5.020 1.00 81.88 97 ALA A N 1
ATOM 805 C CA . ALA A 1 97 ? -14.061 9.664 5.882 1.00 81.88 97 ALA A CA 1
ATOM 806 C C . ALA A 1 97 ? -15.412 10.359 6.028 1.00 81.88 97 ALA A C 1
ATOM 808 O O . ALA A 1 97 ? -15.826 10.650 7.147 1.00 81.88 97 ALA A O 1
ATOM 809 N N . LYS A 1 98 ? -16.127 10.556 4.912 1.00 79.94 98 LYS A N 1
ATOM 810 C CA . LYS A 1 98 ? -17.468 11.163 4.905 1.00 79.94 98 LYS A CA 1
ATOM 811 C C . LYS A 1 98 ? -18.463 10.384 5.771 1.00 79.94 98 LYS A C 1
ATOM 813 O O . LYS A 1 98 ? -19.311 10.984 6.416 1.00 79.94 98 LYS A O 1
ATOM 818 N N . VAL A 1 99 ? -18.327 9.059 5.827 1.00 76.88 99 VAL A N 1
ATOM 819 C CA . VAL A 1 99 ? -19.186 8.169 6.632 1.00 76.88 99 VAL A CA 1
ATOM 820 C C . VAL A 1 99 ? -18.733 8.101 8.107 1.00 76.88 99 VAL A C 1
ATOM 822 O O . VAL A 1 99 ? -19.378 7.467 8.942 1.00 76.88 99 VAL A O 1
ATOM 825 N N . GLY A 1 100 ? -17.631 8.770 8.475 1.00 70.12 100 GLY A N 1
ATOM 826 C CA . GLY A 1 100 ? -17.109 8.788 9.847 1.00 70.12 100 GLY A CA 1
ATOM 827 C C . GLY A 1 100 ? -16.579 7.430 10.315 1.00 70.12 100 GLY A C 1
ATOM 828 O O . GLY A 1 100 ? -16.588 7.136 11.511 1.00 70.12 100 GLY A O 1
ATOM 829 N N . ALA A 1 101 ? -16.156 6.584 9.372 1.00 65.12 101 ALA A N 1
ATOM 830 C CA . ALA A 1 101 ? -15.731 5.205 9.612 1.00 65.12 101 ALA A CA 1
ATOM 831 C C . ALA A 1 101 ? -14.222 4.993 9.398 1.00 65.12 101 ALA A C 1
ATOM 833 O O . ALA A 1 101 ? -13.740 3.863 9.309 1.00 65.12 101 ALA A O 1
ATOM 834 N N . LEU A 1 102 ? -13.457 6.084 9.316 1.00 65.62 102 LEU A N 1
ATOM 835 C CA . LEU A 1 102 ? -12.002 6.009 9.340 1.00 65.62 102 LEU A CA 1
ATOM 836 C C . LEU A 1 102 ? -11.505 5.556 10.727 1.00 65.62 102 LEU A C 1
ATOM 838 O O . LEU A 1 102 ? -12.144 5.850 11.734 1.00 65.62 102 LEU A O 1
ATOM 842 N N . PRO A 1 103 ? -10.351 4.885 10.817 1.00 65.50 103 PRO A N 1
ATOM 843 C CA . PRO A 1 103 ? -9.670 4.664 12.089 1.00 65.50 103 PRO A CA 1
ATOM 844 C C . PRO A 1 103 ? -9.391 5.995 12.809 1.00 65.50 103 PRO A C 1
ATOM 846 O O . PRO A 1 103 ? -9.072 6.984 12.150 1.00 65.50 103 PRO A O 1
ATOM 849 N N . SER A 1 104 ? -9.454 6.015 14.145 1.00 61.06 104 SER A N 1
ATOM 850 C CA . SER A 1 104 ? -9.293 7.228 14.973 1.00 61.06 104 SER A CA 1
ATOM 851 C C . SER A 1 104 ? -8.043 8.055 14.635 1.00 61.06 104 SER A C 1
ATOM 853 O O . SER A 1 104 ? -8.131 9.270 14.496 1.00 61.06 104 SER A O 1
ATOM 855 N N . HIS A 1 105 ? -6.897 7.404 14.415 1.00 59.94 105 HIS A N 1
ATOM 856 C CA . HIS A 1 105 ? -5.643 8.078 14.051 1.00 59.94 105 HIS A CA 1
ATOM 857 C C . HIS A 1 105 ? -5.700 8.792 12.687 1.00 59.94 105 HIS A C 1
ATOM 859 O O . HIS A 1 105 ? -5.130 9.868 12.529 1.00 59.94 105 HIS A O 1
ATOM 865 N N . ILE A 1 106 ? -6.420 8.230 11.708 1.00 65.31 106 ILE A N 1
ATOM 866 C CA . ILE A 1 106 ? -6.565 8.824 10.369 1.00 65.31 106 ILE A CA 1
ATOM 867 C C . ILE A 1 106 ? -7.608 9.943 10.391 1.00 65.31 106 ILE A C 1
ATOM 869 O O . ILE A 1 106 ? -7.433 10.946 9.708 1.00 65.31 106 ILE A O 1
ATOM 873 N N . GLN A 1 107 ? -8.676 9.793 11.187 1.00 62.69 107 GLN A N 1
ATOM 874 C CA . GLN A 1 107 ? -9.678 10.847 11.374 1.00 62.69 107 GLN A CA 1
ATOM 875 C C . GLN A 1 107 ? -9.032 12.139 11.865 1.00 62.69 107 GLN A C 1
ATOM 877 O O . GLN A 1 107 ? -9.257 13.180 11.264 1.00 62.69 107 GLN A O 1
ATOM 882 N N . LEU A 1 108 ? -8.188 12.053 12.897 1.00 60.16 108 LEU A N 1
ATOM 883 C CA . LEU A 1 108 ? -7.548 13.220 13.503 1.00 60.16 108 LEU A CA 1
ATOM 884 C C . LEU A 1 108 ? -6.585 13.919 12.537 1.00 60.16 108 LEU A C 1
ATOM 886 O O . LEU A 1 108 ? -6.651 15.137 12.407 1.00 60.16 108 LEU A O 1
ATOM 890 N N . ALA A 1 109 ? -5.76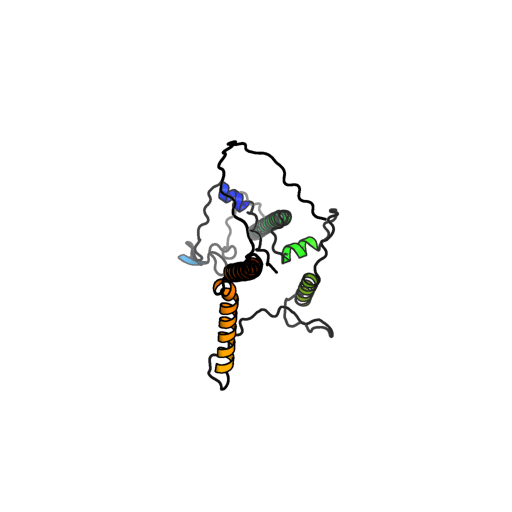6 13.162 11.798 1.00 61.34 109 ALA A N 1
ATOM 891 C CA . ALA A 1 109 ? -4.886 13.722 10.769 1.00 61.34 109 ALA A CA 1
ATOM 892 C C . ALA A 1 109 ? -5.673 14.392 9.626 1.00 61.34 109 ALA A C 1
ATOM 894 O O . ALA A 1 109 ? -5.300 15.463 9.159 1.00 61.34 109 ALA A O 1
ATOM 895 N N . ALA A 1 110 ? -6.793 13.793 9.205 1.00 57.75 110 ALA A N 1
ATOM 896 C CA . ALA A 1 110 ? -7.651 14.354 8.165 1.00 57.75 110 ALA A CA 1
ATOM 897 C C . ALA A 1 110 ? -8.437 15.594 8.631 1.00 57.75 110 ALA A C 1
ATOM 899 O O . ALA A 1 110 ? -8.711 16.467 7.815 1.00 57.75 110 ALA A O 1
ATOM 900 N N . THR A 1 111 ? -8.794 15.688 9.917 1.00 57.78 111 THR A N 1
ATOM 901 C CA . THR A 1 111 ? -9.460 16.867 10.502 1.00 57.78 111 THR A CA 1
ATOM 902 C C . THR A 1 111 ? -8.496 17.972 10.932 1.00 57.78 111 THR A C 1
ATOM 904 O O . THR A 1 111 ? -8.937 19.093 11.153 1.00 57.78 111 THR A O 1
ATOM 907 N N . ALA A 1 112 ? -7.204 17.667 11.094 1.00 54.28 112 ALA A N 1
ATOM 908 C CA . ALA A 1 112 ? -6.189 18.637 11.508 1.00 54.28 112 ALA A CA 1
ATOM 909 C C . ALA A 1 112 ? -5.803 19.614 10.388 1.00 54.28 112 ALA A C 1
ATOM 911 O O . ALA A 1 112 ? -5.311 20.701 10.675 1.00 54.28 112 ALA A O 1
ATOM 912 N N . LEU A 1 113 ? -6.044 19.253 9.124 1.00 53.88 113 LEU A N 1
ATOM 913 C CA . LEU A 1 113 ? -5.883 20.169 8.001 1.00 53.88 113 LEU A CA 1
ATOM 914 C C . LEU A 1 113 ? -7.215 20.898 7.767 1.00 53.88 113 LEU A C 1
ATOM 916 O O . LEU A 1 113 ? -8.199 20.236 7.421 1.00 53.88 113 LEU A O 1
ATOM 920 N N . PRO A 1 114 ? -7.289 22.231 7.944 1.00 45.47 114 PRO A N 1
ATOM 921 C CA . PRO A 1 114 ? -8.474 22.980 7.563 1.00 45.47 114 PRO A CA 1
ATOM 922 C C . PRO A 1 114 ? -8.641 22.852 6.048 1.00 45.47 114 PRO A C 1
ATOM 924 O O . PRO A 1 114 ? -7.864 23.399 5.268 1.00 45.47 114 PRO A O 1
ATOM 927 N N . ILE A 1 115 ? -9.647 22.089 5.620 1.00 51.34 115 ILE A N 1
ATOM 928 C CA . ILE A 1 115 ? -10.097 22.107 4.231 1.00 51.34 115 ILE A CA 1
ATOM 929 C C . ILE A 1 115 ? -10.589 23.530 3.987 1.00 51.34 115 ILE A C 1
ATOM 931 O O . ILE A 1 115 ? -11.566 23.967 4.602 1.00 51.34 115 ILE A O 1
ATOM 935 N N . THR A 1 116 ? -9.874 24.260 3.135 1.00 44.28 116 THR A N 1
ATOM 936 C CA . THR A 1 116 ? -10.236 25.604 2.698 1.00 44.28 116 THR A CA 1
ATOM 937 C C . THR A 1 116 ? -11.693 25.580 2.216 1.00 44.28 116 THR A C 1
ATOM 939 O O . THR A 1 116 ? -12.022 24.957 1.211 1.00 44.28 116 THR A O 1
ATOM 942 N N . GLY A 1 117 ? -12.601 26.182 2.992 1.00 51.16 117 GLY A N 1
ATOM 943 C CA . GLY A 1 117 ? -13.997 26.391 2.592 1.00 51.16 117 GLY A CA 1
ATOM 944 C C . GLY A 1 117 ? -15.103 25.675 3.379 1.00 51.16 117 GLY A C 1
ATOM 945 O O . GLY A 1 117 ? -16.265 25.961 3.110 1.00 51.16 117 GLY A O 1
ATOM 946 N N . THR A 1 118 ? -14.832 24.812 4.369 1.00 53.56 118 THR A N 1
ATOM 947 C CA . THR A 1 118 ? -15.915 24.287 5.238 1.00 53.56 118 THR A CA 1
ATOM 948 C C . THR A 1 118 ? -15.791 24.787 6.673 1.00 53.56 118 THR A C 1
ATOM 950 O O . THR A 1 118 ? -14.913 24.345 7.408 1.00 53.56 118 THR A O 1
ATOM 953 N N . GLN A 1 119 ? -16.718 25.661 7.082 1.00 52.75 119 GLN A N 1
ATOM 954 C CA . GLN A 1 119 ? -16.900 26.222 8.435 1.00 52.75 119 GLN A CA 1
ATOM 955 C C . GLN A 1 119 ? -17.401 25.174 9.457 1.00 52.75 119 GLN A C 1
ATOM 957 O O . GLN A 1 119 ? -18.290 25.437 10.266 1.00 52.75 119 GLN A O 1
ATOM 962 N N . ALA A 1 120 ? -16.900 23.939 9.409 1.00 56.78 120 ALA A N 1
ATOM 963 C CA . ALA A 1 120 ? -17.192 22.964 10.451 1.00 56.78 120 ALA A CA 1
ATOM 964 C C . ALA A 1 120 ? -16.252 23.241 11.626 1.00 56.78 120 ALA A C 1
ATOM 966 O O . ALA A 1 120 ? -15.040 23.074 11.498 1.00 56.78 120 ALA A O 1
ATOM 967 N N . ALA A 1 121 ? -16.811 23.675 12.759 1.00 55.66 121 ALA A N 1
ATOM 968 C CA . ALA A 1 121 ? -16.033 23.966 13.956 1.00 55.66 121 ALA A CA 1
ATOM 969 C C . ALA A 1 121 ? -15.132 22.763 14.301 1.00 55.66 121 ALA A C 1
ATOM 971 O O . ALA A 1 121 ? -15.650 21.646 14.455 1.00 55.66 121 ALA A O 1
ATOM 972 N N . PRO A 1 122 ? -13.803 22.951 14.414 1.00 58.66 122 PRO A N 1
ATOM 973 C CA . PRO A 1 122 ? -12.911 21.867 14.783 1.00 58.66 122 PRO A CA 1
ATOM 974 C C . PRO A 1 122 ? -13.358 21.341 16.145 1.00 58.66 122 PRO A C 1
ATOM 976 O O . PRO A 1 122 ? -13.456 22.086 17.124 1.00 58.66 122 PRO A O 1
ATOM 979 N N . LYS A 1 123 ? -13.683 20.046 16.214 1.00 66.44 123 LYS A N 1
ATOM 980 C CA . LYS A 1 123 ? -13.969 19.405 17.498 1.00 66.44 123 LYS A CA 1
ATOM 981 C C . LYS A 1 123 ? -12.724 19.572 18.362 1.00 66.44 123 LYS A C 1
ATOM 983 O O . LYS A 1 123 ? -11.641 19.169 17.947 1.00 66.44 123 LYS A O 1
ATOM 988 N N . LYS A 1 124 ? -12.875 20.189 19.537 1.00 71.94 124 LYS A N 1
ATOM 989 C CA . LYS A 1 124 ? -11.773 20.382 20.485 1.00 71.94 124 LYS A CA 1
ATOM 990 C C . LYS A 1 124 ? -11.187 19.008 20.811 1.00 71.94 124 LYS A C 1
ATOM 992 O O . LYS A 1 124 ? -11.867 18.190 21.428 1.00 71.94 124 LYS A O 1
ATOM 997 N N . ALA A 1 125 ? -9.964 18.751 20.352 1.00 72.50 125 ALA A N 1
ATOM 998 C CA . ALA A 1 125 ? -9.255 17.524 20.676 1.00 72.50 125 ALA A CA 1
ATOM 999 C C . ALA A 1 125 ? -9.092 17.439 22.198 1.00 72.50 125 ALA A C 1
ATOM 1001 O O . ALA A 1 125 ? -8.798 18.435 22.868 1.00 72.50 125 ALA A O 1
ATOM 1002 N N . SER A 1 126 ? -9.328 16.260 22.762 1.00 80.19 126 SER A N 1
ATOM 1003 C CA . SER A 1 126 ? -9.181 16.064 24.199 1.00 80.19 126 SER A CA 1
ATOM 1004 C C . SER A 1 126 ? -7.708 16.181 24.604 1.00 80.19 126 SER A C 1
ATOM 1006 O O . SER A 1 126 ? -6.800 15.870 23.833 1.00 80.19 126 SER A O 1
ATOM 1008 N N . LYS A 1 127 ? -7.449 16.588 25.853 1.00 82.62 127 LYS A N 1
ATOM 1009 C CA . LYS A 1 127 ? -6.084 16.689 26.406 1.00 82.62 127 LYS A CA 1
ATOM 1010 C C . LYS A 1 127 ? -5.277 15.395 26.224 1.00 82.62 127 LYS A C 1
ATOM 1012 O O . LYS A 1 127 ? -4.070 15.456 26.015 1.00 82.62 127 LYS A O 1
ATOM 1017 N N . ASN A 1 128 ? -5.942 14.242 26.301 1.00 78.06 128 ASN A N 1
ATOM 1018 C CA . ASN A 1 128 ? -5.308 12.939 26.123 1.00 78.06 128 ASN A CA 1
ATOM 1019 C C . ASN A 1 128 ? -4.921 12.695 24.659 1.00 78.06 128 ASN A C 1
ATOM 1021 O O . ASN A 1 128 ? -3.788 12.311 24.403 1.00 78.06 128 ASN A O 1
ATOM 1025 N N . GLU A 1 129 ? -5.804 13.004 23.708 1.00 77.56 129 GLU A N 1
ATOM 1026 C CA . GLU A 1 129 ? -5.511 12.874 22.273 1.00 77.56 129 GLU A CA 1
ATOM 1027 C C . GLU A 1 129 ? -4.378 13.807 21.841 1.00 77.56 129 GLU A C 1
ATOM 1029 O O . GLU A 1 129 ? -3.465 13.379 21.142 1.00 77.56 129 GLU A O 1
ATOM 1034 N N . LEU A 1 130 ? -4.383 15.060 22.306 1.00 80.50 130 LEU A N 1
ATOM 1035 C CA . LEU A 1 130 ? -3.298 16.009 22.036 1.00 80.50 130 LEU A CA 1
ATOM 1036 C C . LEU A 1 130 ? -1.966 15.529 22.614 1.00 80.50 130 LEU A C 1
ATOM 1038 O O . LEU A 1 130 ? -0.929 15.646 21.967 1.00 80.50 130 LEU A O 1
ATOM 1042 N N . GLN A 1 131 ? -1.989 14.965 23.822 1.00 79.69 131 GLN A N 1
ATOM 1043 C CA . GLN A 1 131 ? -0.795 14.421 24.459 1.00 79.69 131 GLN A CA 1
ATOM 1044 C C . GLN A 1 131 ? -0.268 13.177 23.728 1.00 79.69 131 GLN A C 1
ATOM 1046 O O . GLN A 1 131 ? 0.947 13.019 23.635 1.00 79.69 131 GLN A O 1
ATOM 1051 N N . ASP A 1 132 ? -1.151 12.328 23.200 1.00 76.88 132 ASP A N 1
ATOM 1052 C CA . ASP A 1 132 ? -0.791 11.133 22.431 1.00 76.88 132 ASP A CA 1
ATOM 1053 C C . ASP A 1 132 ? -0.212 11.495 21.059 1.00 76.88 132 ASP A C 1
ATOM 1055 O O . ASP A 1 132 ? 0.825 10.959 20.667 1.00 76.88 132 ASP A O 1
ATOM 1059 N N . ILE A 1 133 ? -0.834 12.450 20.359 1.00 76.06 133 ILE A N 1
ATOM 1060 C CA . ILE A 1 133 ? -0.333 12.983 19.085 1.00 76.06 133 ILE A CA 1
ATOM 1061 C C . ILE A 1 133 ? 1.033 13.635 19.292 1.00 76.06 133 ILE A C 1
ATOM 1063 O O . ILE A 1 133 ? 1.954 13.345 18.537 1.00 76.06 133 ILE A O 1
ATOM 1067 N N . ALA A 1 134 ? 1.190 14.461 20.332 1.00 80.00 134 ALA A N 1
ATOM 1068 C CA . ALA A 1 134 ? 2.466 15.096 20.649 1.00 80.00 134 ALA A CA 1
ATOM 1069 C C . ALA A 1 134 ? 3.561 14.062 20.950 1.00 80.00 134 ALA A C 1
ATOM 1071 O O . ALA A 1 134 ? 4.680 14.194 20.467 1.00 80.00 134 ALA A O 1
ATOM 1072 N N . SER A 1 135 ? 3.240 13.000 21.697 1.00 75.00 135 SER A N 1
ATOM 1073 C CA . SER A 1 135 ? 4.185 11.908 21.956 1.00 75.00 135 SER A CA 1
ATOM 1074 C C . SER A 1 135 ? 4.555 11.120 20.695 1.00 75.00 135 SER A C 1
ATOM 1076 O O . SER A 1 135 ? 5.695 10.687 20.580 1.00 75.00 135 SER A O 1
ATOM 1078 N N . MET A 1 136 ? 3.623 10.930 19.757 1.00 73.50 136 MET A N 1
ATOM 1079 C CA . MET A 1 136 ? 3.887 10.234 18.493 1.00 73.50 136 MET A CA 1
ATOM 1080 C C . MET A 1 136 ? 4.682 11.102 17.512 1.00 73.50 136 MET A C 1
ATOM 1082 O O . MET A 1 136 ? 5.600 10.602 16.873 1.00 73.50 136 MET A O 1
ATOM 1086 N N . ALA A 1 137 ? 4.364 12.395 17.424 1.00 76.19 137 ALA A N 1
ATOM 1087 C CA . ALA A 1 137 ? 5.084 13.357 16.596 1.00 76.19 137 ALA A CA 1
ATOM 1088 C C . ALA A 1 137 ? 6.533 13.534 17.069 1.00 76.19 137 ALA A C 1
ATOM 1090 O O . ALA A 1 137 ? 7.440 13.517 16.247 1.00 76.19 137 ALA A O 1
ATOM 1091 N N . ALA A 1 138 ? 6.758 13.601 18.386 1.00 74.69 138 ALA A N 1
ATOM 1092 C CA . ALA A 1 138 ? 8.101 13.673 18.964 1.00 74.69 138 ALA A CA 1
ATOM 1093 C C . ALA A 1 138 ? 8.964 12.428 18.671 1.00 74.69 138 ALA A C 1
ATOM 1095 O O . ALA A 1 138 ? 10.183 12.517 18.687 1.00 74.69 138 ALA A O 1
ATOM 1096 N N . ALA A 1 139 ? 8.351 11.270 18.402 1.00 69.81 139 ALA A N 1
ATOM 1097 C CA . ALA A 1 139 ? 9.060 10.039 18.046 1.00 69.81 139 ALA A CA 1
ATOM 1098 C C . ALA A 1 139 ? 9.233 9.842 16.524 1.00 69.81 139 ALA A C 1
ATOM 1100 O O . ALA A 1 139 ? 9.917 8.910 16.100 1.00 69.81 139 ALA A O 1
ATOM 1101 N N . ALA A 1 140 ? 8.590 10.670 15.695 1.00 63.28 140 ALA A N 1
ATOM 1102 C CA . ALA A 1 140 ? 8.492 10.496 14.247 1.00 63.28 140 ALA A CA 1
ATOM 1103 C C . ALA A 1 140 ? 9.407 11.463 13.473 1.00 63.28 140 ALA A C 1
ATOM 1105 O O . ALA A 1 140 ? 8.952 12.162 12.568 1.00 63.28 140 ALA A O 1
ATOM 1106 N N . THR A 1 141 ? 10.699 11.503 13.805 1.00 64.00 141 THR A N 1
ATOM 1107 C CA . THR A 1 141 ? 11.715 12.135 12.945 1.00 64.00 141 THR A CA 1
ATOM 1108 C C . THR A 1 141 ? 11.966 11.259 11.705 1.00 64.00 141 THR A C 1
ATOM 1110 O O . THR A 1 141 ? 11.652 10.072 11.711 1.00 64.00 141 THR A O 1
ATOM 1113 N N . ALA A 1 142 ? 12.480 11.837 10.614 1.00 53.09 142 ALA A N 1
ATOM 1114 C CA . ALA A 1 142 ? 12.509 11.303 9.239 1.00 53.09 142 ALA A CA 1
ATOM 1115 C C . ALA A 1 142 ? 13.005 9.846 9.043 1.00 53.09 142 ALA A C 1
ATOM 1117 O O . ALA A 1 142 ? 12.634 9.198 8.065 1.00 53.09 142 ALA A O 1
ATOM 1118 N N . SER A 1 143 ? 13.768 9.296 9.984 1.00 56.69 143 SER A N 1
ATOM 1119 C CA . SER A 1 143 ? 13.837 7.856 10.240 1.00 56.69 143 SER A CA 1
ATOM 1120 C C . SER A 1 143 ? 13.194 7.641 11.603 1.00 56.69 143 SER A C 1
ATOM 1122 O O . SER A 1 143 ? 13.724 8.203 12.554 1.00 56.69 143 SER A O 1
ATOM 1124 N N . GLY A 1 144 ? 12.078 6.907 11.723 1.00 53.25 144 GLY A N 1
ATOM 1125 C CA . GLY A 1 144 ? 11.315 6.713 12.976 1.00 53.25 144 GLY A CA 1
ATOM 1126 C C . GLY A 1 144 ? 12.086 5.951 14.065 1.00 53.25 144 GLY A C 1
ATOM 1127 O O . GLY A 1 144 ? 11.677 4.884 14.523 1.00 53.25 144 GLY A O 1
ATOM 1128 N N . GLY A 1 145 ? 13.265 6.452 14.398 1.00 55.22 145 GLY A N 1
ATOM 1129 C CA . GLY A 1 145 ? 14.332 5.812 15.114 1.00 55.22 145 GLY A CA 1
ATOM 1130 C C . GLY A 1 145 ? 14.373 6.352 16.525 1.00 55.22 145 GLY A C 1
ATOM 1131 O O . GLY A 1 145 ? 14.505 7.543 16.769 1.00 55.22 145 GLY A O 1
ATOM 1132 N N . LYS A 1 146 ? 14.360 5.412 17.458 1.00 60.78 146 LYS A N 1
ATOM 1133 C CA . LYS A 1 146 ? 14.587 5.541 18.901 1.00 60.78 146 LYS A CA 1
ATOM 1134 C C . LYS A 1 146 ? 15.906 6.251 19.298 1.00 60.78 146 LYS A C 1
ATOM 1136 O O . LYS A 1 146 ? 16.262 6.240 20.472 1.00 60.78 146 LYS A O 1
ATOM 1141 N N . PHE A 1 147 ? 16.661 6.783 18.338 1.00 60.84 147 PHE A N 1
ATOM 1142 C CA . PHE A 1 147 ? 18.060 7.184 18.474 1.00 60.84 147 PHE A CA 1
ATOM 1143 C C . PHE A 1 147 ? 18.273 8.698 18.545 1.00 60.84 147 PHE A C 1
ATOM 1145 O O . PHE A 1 147 ? 19.355 9.119 18.952 1.00 60.84 147 PHE A O 1
ATOM 1152 N N . ASP A 1 148 ? 17.261 9.509 18.225 1.00 69.50 148 ASP A N 1
ATOM 1153 C CA . ASP A 1 148 ? 17.363 10.955 18.413 1.00 69.50 148 ASP A CA 1
ATOM 1154 C C . ASP A 1 148 ? 17.414 11.293 19.910 1.00 69.50 148 ASP A C 1
ATOM 1156 O O . ASP A 1 148 ? 16.612 10.813 20.721 1.00 69.50 148 ASP A O 1
ATOM 1160 N N . LYS A 1 149 ? 18.400 12.111 20.295 1.00 74.75 149 LYS A N 1
ATOM 1161 C CA . LYS A 1 149 ? 18.558 12.581 21.675 1.00 74.75 149 LYS A CA 1
ATOM 1162 C C . LYS A 1 149 ? 17.409 13.533 22.006 1.00 74.75 149 LYS A C 1
ATOM 1164 O O . LYS A 1 149 ? 17.251 14.558 21.354 1.00 74.75 149 LYS A O 1
ATOM 1169 N N . LYS A 1 150 ? 16.641 13.202 23.043 1.00 76.50 150 LYS A N 1
ATOM 1170 C CA . LYS A 1 150 ? 15.541 14.041 23.538 1.00 76.50 150 LYS A CA 1
ATOM 1171 C C . LYS A 1 150 ? 16.088 15.321 24.152 1.00 76.50 150 LYS A C 1
ATOM 1173 O O . LYS A 1 150 ? 17.061 15.264 24.910 1.00 76.50 150 LYS A O 1
ATOM 1178 N N . LEU A 1 151 ? 15.458 16.454 23.856 1.00 74.50 151 LEU A N 1
ATOM 1179 C CA . LEU A 1 151 ? 15.814 17.723 24.482 1.00 74.50 151 LEU A CA 1
ATOM 1180 C C . LEU A 1 151 ? 15.439 17.709 25.972 1.00 74.50 151 LEU A C 1
ATOM 1182 O O . LEU A 1 151 ? 14.505 17.028 26.412 1.00 74.50 151 LEU A O 1
ATOM 1186 N N . VAL A 1 152 ? 16.189 18.468 26.771 1.00 79.06 152 VAL A N 1
ATOM 1187 C CA . VAL A 1 152 ? 15.969 18.572 28.218 1.00 79.06 152 VAL A CA 1
ATOM 1188 C C . VAL A 1 152 ? 14.586 19.186 28.470 1.00 79.06 152 VAL A C 1
ATOM 1190 O O . VAL A 1 152 ? 14.314 20.305 28.050 1.00 79.06 152 VAL A O 1
ATOM 1193 N N . GLY A 1 153 ? 13.702 18.442 29.144 1.00 79.25 153 GLY A N 1
ATOM 1194 C CA . GLY A 1 153 ? 12.325 18.864 29.439 1.00 79.25 153 GLY A CA 1
ATOM 1195 C C . GLY A 1 153 ? 11.238 18.217 28.570 1.00 79.25 153 GLY A C 1
ATOM 1196 O O . GLY A 1 153 ? 10.049 18.408 28.838 1.00 79.25 153 GLY A O 1
ATOM 1197 N N . GLU A 1 154 ? 11.598 17.404 27.573 1.00 73.62 154 GLU A N 1
ATOM 1198 C CA . GLU A 1 154 ? 10.617 16.636 26.804 1.00 73.62 154 GLU A CA 1
ATOM 1199 C C . GLU A 1 154 ? 9.949 15.548 27.656 1.00 73.62 154 GLU A C 1
ATOM 1201 O O . GLU A 1 154 ? 10.590 14.782 28.381 1.00 73.62 154 GLU A O 1
ATOM 1206 N N . LYS A 1 155 ? 8.618 15.448 27.557 1.00 72.44 155 LYS A N 1
ATOM 1207 C CA . LYS A 1 155 ? 7.861 14.421 28.281 1.00 72.44 155 LYS A CA 1
ATOM 1208 C C . LYS A 1 155 ? 8.226 13.027 27.749 1.00 72.44 155 LYS A C 1
ATOM 1210 O O . LYS A 1 155 ? 8.216 12.822 26.534 1.00 72.44 155 LYS A O 1
ATOM 1215 N N . PRO A 1 156 ? 8.456 12.034 28.628 1.00 70.50 156 PRO A N 1
ATOM 1216 C CA . PRO A 1 156 ? 8.741 10.674 28.192 1.00 70.50 156 PRO A CA 1
ATOM 1217 C C . PRO A 1 156 ? 7.550 10.074 27.431 1.00 70.50 156 PRO A C 1
ATOM 1219 O O . PRO A 1 156 ? 6.388 10.351 27.738 1.00 70.50 156 PRO A O 1
ATOM 1222 N N . GLU A 1 157 ? 7.843 9.212 26.453 1.00 68.12 157 GLU A N 1
ATOM 1223 C CA . GLU A 1 157 ? 6.831 8.488 25.679 1.00 68.12 157 GLU A CA 1
ATOM 1224 C C . GLU A 1 157 ? 5.919 7.675 26.605 1.00 68.12 157 GLU A C 1
ATOM 1226 O O . GLU A 1 157 ? 6.370 6.778 27.324 1.00 68.12 157 GLU A O 1
ATOM 1231 N N . LYS A 1 158 ? 4.617 7.978 26.575 1.00 64.62 158 LYS A N 1
ATOM 1232 C CA . LYS A 1 158 ? 3.612 7.307 27.414 1.00 64.62 158 LYS A CA 1
ATOM 1233 C C . LYS A 1 158 ? 3.235 5.911 26.913 1.00 64.62 158 LYS A C 1
ATOM 1235 O O . LYS A 1 158 ? 2.783 5.087 27.702 1.00 64.62 158 LYS A O 1
ATOM 1240 N N . HIS A 1 159 ? 3.462 5.619 25.632 1.00 60.72 159 HIS A N 1
ATOM 1241 C CA . HIS A 1 159 ? 3.070 4.360 24.988 1.00 60.72 159 HIS A CA 1
ATOM 1242 C C . HIS A 1 159 ? 4.246 3.399 24.815 1.00 60.72 159 HIS A C 1
ATOM 1244 O O . HIS A 1 159 ? 4.454 2.837 23.742 1.00 60.72 159 HIS A O 1
ATOM 1250 N N . LYS A 1 160 ? 5.004 3.142 25.887 1.00 61.56 160 LYS A N 1
ATOM 1251 C CA . LYS A 1 160 ? 5.794 1.906 25.942 1.00 61.56 160 LYS A CA 1
ATOM 1252 C C . LYS A 1 160 ? 4.771 0.774 25.928 1.00 61.56 160 LYS A C 1
ATOM 1254 O O . LYS A 1 160 ? 4.010 0.648 26.884 1.00 61.56 160 LYS A O 1
ATOM 1259 N N . GLY A 1 161 ? 4.665 0.056 24.808 1.00 65.19 161 GLY A N 1
ATOM 1260 C CA . GLY A 1 161 ? 3.611 -0.934 24.573 1.00 65.19 161 GLY A CA 1
ATOM 1261 C C . GLY A 1 161 ? 3.325 -1.798 25.804 1.00 65.19 161 GLY A C 1
ATOM 1262 O O . GLY A 1 161 ? 4.233 -2.120 26.574 1.00 65.19 161 GLY A O 1
ATOM 1263 N N . LYS A 1 162 ? 2.055 -2.167 26.011 1.00 67.25 162 LYS A N 1
ATOM 1264 C CA . LYS A 1 162 ? 1.652 -3.107 27.068 1.00 67.25 162 LYS A CA 1
ATOM 1265 C C . LYS A 1 162 ? 2.213 -4.494 26.746 1.00 67.25 162 LYS A C 1
ATOM 1267 O O . LYS A 1 162 ? 1.500 -5.366 26.260 1.00 67.25 162 LYS A O 1
ATOM 1272 N N . TYR A 1 163 ? 3.501 -4.694 26.978 1.00 66.06 163 TYR A N 1
ATOM 1273 C CA . TYR A 1 163 ? 4.114 -6.006 26.891 1.00 66.06 163 TYR A CA 1
ATOM 1274 C C . TYR A 1 163 ? 3.585 -6.845 28.049 1.00 66.06 163 TYR A C 1
ATOM 1276 O O . TYR A 1 163 ? 3.591 -6.397 29.199 1.00 66.06 163 TYR A O 1
ATOM 1284 N N . ARG A 1 164 ? 3.110 -8.056 27.743 1.00 72.88 164 ARG A N 1
ATOM 1285 C CA . ARG A 1 164 ? 2.762 -9.048 28.762 1.00 72.88 164 ARG A CA 1
ATOM 1286 C C . ARG A 1 164 ? 4.032 -9.319 29.567 1.00 72.88 164 ARG A C 1
ATOM 1288 O O . ARG A 1 164 ? 4.991 -9.868 29.036 1.00 72.88 164 ARG A O 1
ATOM 1295 N N . LYS A 1 165 ? 4.066 -8.859 30.816 1.00 72.00 165 LYS A N 1
ATOM 1296 C CA . LYS A 1 165 ? 5.122 -9.210 31.763 1.00 72.00 165 LYS A CA 1
ATOM 1297 C C . LYS A 1 165 ? 4.761 -10.585 32.310 1.00 72.00 165 LYS A C 1
ATOM 1299 O O . LYS A 1 165 ? 3.817 -10.698 33.084 1.00 72.00 165 LYS A O 1
ATOM 1304 N N . PHE A 1 166 ? 5.433 -11.615 31.814 1.00 70.44 166 PHE A N 1
ATOM 1305 C CA . PHE A 1 166 ? 5.363 -12.942 32.411 1.00 70.44 166 PHE A CA 1
ATOM 1306 C C . PHE A 1 166 ? 6.286 -12.961 33.626 1.00 70.44 166 PHE A C 1
ATOM 1308 O O . PHE A 1 166 ? 7.362 -12.358 33.586 1.00 70.44 166 PHE A O 1
ATOM 1315 N N . LEU A 1 167 ? 5.843 -13.600 34.707 1.00 70.38 167 LEU A N 1
ATOM 1316 C CA . LEU A 1 167 ? 6.745 -13.921 35.804 1.00 70.38 167 LEU A CA 1
ATOM 1317 C C . LEU A 1 167 ? 7.789 -14.939 35.300 1.00 70.38 167 LEU A C 1
ATOM 1319 O O . LEU A 1 167 ? 7.473 -15.731 34.406 1.00 70.38 167 LEU A O 1
ATOM 1323 N N . PRO A 1 168 ? 9.037 -14.885 35.795 1.00 71.50 168 PRO A N 1
ATOM 1324 C CA . PRO A 1 168 ? 10.050 -15.882 35.469 1.00 71.50 168 PRO A CA 1
ATOM 1325 C C . PRO A 1 168 ? 9.590 -17.277 35.917 1.00 71.50 168 PRO A C 1
ATOM 1327 O O . PRO A 1 168 ? 9.025 -17.422 36.993 1.00 71.50 168 PRO A O 1
ATOM 1330 N N . VAL A 1 169 ? 9.843 -18.288 35.081 1.00 67.75 169 VAL A N 1
ATOM 1331 C CA . VAL A 1 169 ? 9.436 -19.692 35.308 1.00 67.75 169 VAL A CA 1
ATOM 1332 C C . VAL A 1 169 ? 10.346 -20.407 36.321 1.00 67.75 169 VAL A C 1
ATOM 1334 O O . VAL A 1 169 ? 9.980 -21.443 36.857 1.00 67.75 169 VAL A O 1
ATOM 1337 N N . VAL A 1 170 ? 11.539 -19.866 36.590 1.00 67.69 170 VAL A N 1
ATOM 1338 C CA . VAL A 1 170 ? 12.524 -20.484 37.488 1.00 67.69 170 VAL A CA 1
ATOM 1339 C C . VAL A 1 170 ? 12.225 -20.098 38.935 1.00 67.69 170 VAL A C 1
ATOM 1341 O O . VAL A 1 170 ? 12.193 -18.912 39.268 1.00 67.69 170 VAL A O 1
ATOM 1344 N N . GLU A 1 171 ? 12.020 -21.109 39.778 1.00 61.16 171 GLU A N 1
ATOM 1345 C CA . GLU A 1 171 ? 11.650 -20.996 41.190 1.00 61.16 171 GLU A CA 1
ATOM 1346 C C . GLU A 1 171 ? 12.773 -20.371 42.035 1.00 61.16 171 GLU A C 1
ATOM 1348 O O . GLU A 1 171 ? 13.613 -21.048 42.619 1.00 61.16 171 GLU A O 1
ATOM 1353 N N . GLY A 1 172 ? 12.804 -19.044 42.105 1.00 68.88 172 GLY A N 1
ATOM 1354 C CA . GLY A 1 172 ? 13.557 -18.320 43.128 1.00 68.88 172 GLY A CA 1
ATOM 1355 C C . GLY A 1 172 ? 12.763 -18.184 44.432 1.00 68.88 172 GLY A C 1
ATOM 1356 O O . GLY A 1 172 ? 11.528 -18.104 44.437 1.00 68.88 172 GLY A O 1
ATOM 1357 N N . THR A 1 173 ? 13.479 -18.090 45.553 1.00 59.38 173 THR A N 1
ATOM 1358 C CA . THR A 1 173 ? 12.921 -17.853 46.891 1.00 59.38 173 THR A CA 1
ATOM 1359 C C . THR A 1 173 ? 12.070 -16.573 46.900 1.00 59.38 173 THR A C 1
ATOM 1361 O O . THR A 1 173 ? 12.597 -15.468 46.816 1.00 59.38 173 THR A O 1
ATOM 1364 N N . GLY A 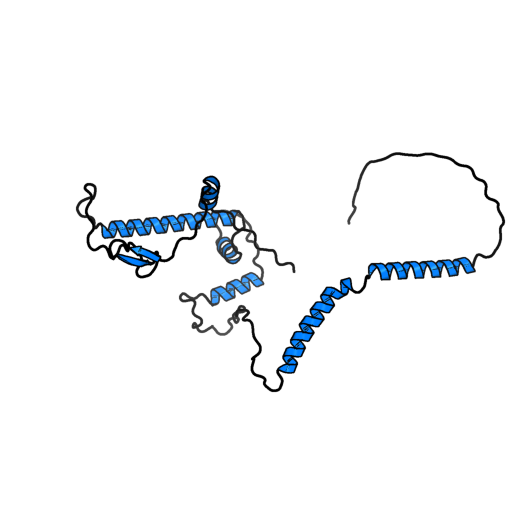1 174 ? 10.737 -16.707 46.961 1.00 61.34 174 GLY A N 1
ATOM 1365 C CA . GLY A 1 174 ? 9.781 -15.584 47.018 1.00 61.34 174 GLY A CA 1
ATOM 1366 C C . GLY A 1 174 ? 8.749 -15.508 45.880 1.00 61.34 174 GLY A C 1
ATOM 1367 O O . GLY A 1 174 ? 7.757 -14.784 46.015 1.00 61.34 174 GLY A O 1
ATOM 1368 N N . ILE A 1 175 ? 8.902 -16.289 44.805 1.00 61.91 175 ILE A N 1
ATOM 1369 C CA . ILE A 1 175 ? 8.002 -16.277 43.629 1.00 61.91 175 ILE A CA 1
ATOM 1370 C C . ILE A 1 175 ? 6.619 -16.876 43.917 1.00 61.91 175 ILE A C 1
ATOM 1372 O O . ILE A 1 175 ? 5.609 -16.303 43.502 1.00 61.91 175 ILE A O 1
ATOM 1376 N N . GLY A 1 176 ? 6.541 -17.917 44.752 1.00 69.75 176 GLY A N 1
ATOM 1377 C CA . GLY A 1 176 ? 5.259 -18.515 45.145 1.00 69.75 176 GLY A CA 1
ATOM 1378 C C . GLY A 1 176 ? 4.314 -17.545 45.869 1.00 69.75 176 GLY A C 1
ATOM 1379 O O . GLY A 1 176 ? 3.099 -17.710 45.814 1.00 69.75 176 GLY A O 1
ATOM 1380 N N . SER A 1 177 ? 4.833 -16.492 46.514 1.00 75.44 177 SER A N 1
ATOM 1381 C CA . SER A 1 177 ? 3.988 -15.467 47.146 1.00 75.44 177 SER A CA 1
ATOM 1382 C C . SER A 1 177 ? 3.345 -14.526 46.118 1.00 75.44 177 SER A C 1
ATOM 1384 O O . SER A 1 177 ? 2.175 -14.170 46.253 1.00 75.44 177 SER A O 1
ATOM 1386 N N . GLN A 1 178 ? 4.071 -14.168 45.054 1.00 78.69 178 GLN A N 1
ATOM 1387 C CA . GLN A 1 178 ? 3.560 -13.305 43.989 1.00 78.69 178 GLN A CA 1
ATOM 1388 C C . GLN A 1 178 ? 2.524 -14.026 43.123 1.00 78.69 178 GLN A C 1
ATOM 1390 O O . GLN A 1 178 ? 1.511 -13.424 42.764 1.00 78.69 178 GLN A O 1
ATOM 1395 N N . GLU A 1 179 ? 2.735 -15.308 42.826 1.00 74.50 179 GLU A N 1
ATOM 1396 C CA . GLU A 1 179 ? 1.753 -16.136 42.118 1.00 74.50 179 GLU A CA 1
ATOM 1397 C C . GLU A 1 179 ? 0.470 -16.297 42.933 1.00 74.50 179 GLU A C 1
ATOM 1399 O O . GLU A 1 179 ? -0.614 -16.018 42.415 1.00 74.50 179 GLU A O 1
ATOM 1404 N N . LYS A 1 180 ? 0.585 -16.610 44.233 1.00 82.75 180 LYS A N 1
ATOM 1405 C CA . LYS A 1 180 ? -0.559 -16.654 45.159 1.00 82.75 180 LYS A CA 1
ATOM 1406 C C . LYS A 1 180 ? -1.343 -15.344 45.142 1.00 82.75 180 LYS A C 1
ATOM 1408 O O . LYS A 1 180 ? -2.546 -15.360 44.889 1.00 82.75 180 LYS A O 1
ATOM 1413 N N . GLN A 1 181 ? -0.670 -14.199 45.261 1.00 86.25 181 GLN A N 1
ATOM 1414 C CA . GLN A 1 181 ? -1.322 -12.886 45.180 1.00 86.25 181 GLN A CA 1
ATOM 1415 C C . GLN A 1 181 ? -2.017 -12.637 43.831 1.00 86.25 181 GLN A C 1
ATOM 1417 O O . GLN A 1 181 ? -3.067 -11.992 43.784 1.00 86.25 181 GLN A O 1
ATOM 1422 N N . GLN A 1 182 ? -1.450 -13.101 42.712 1.00 83.69 182 GLN A N 1
ATOM 1423 C CA . GLN A 1 182 ? -2.101 -12.988 41.403 1.00 83.69 182 GLN A CA 1
ATOM 1424 C C . GLN A 1 182 ? -3.344 -13.879 41.319 1.00 83.69 182 GLN A C 1
ATOM 1426 O O . GLN A 1 182 ? -4.389 -13.408 40.862 1.00 83.69 182 GLN A O 1
ATOM 1431 N N . THR A 1 183 ? -3.264 -15.117 41.811 1.00 85.62 183 THR A N 1
ATOM 1432 C CA . THR A 1 183 ? -4.408 -16.040 41.860 1.00 85.62 183 THR A CA 1
ATOM 1433 C C . THR A 1 183 ? -5.518 -15.531 42.777 1.00 85.62 183 THR A C 1
ATOM 1435 O O . THR A 1 183 ? -6.676 -15.502 42.366 1.00 85.62 183 THR A O 1
ATOM 1438 N N . GLU A 1 184 ? -5.181 -14.998 43.953 1.00 92.69 184 GLU A N 1
ATOM 1439 C CA . GLU A 1 184 ? -6.133 -14.390 44.887 1.00 92.69 184 GLU A CA 1
ATOM 1440 C C . GLU A 1 184 ? -6.803 -13.153 44.288 1.00 92.69 184 GLU A C 1
ATOM 1442 O O . GLU A 1 184 ? -8.009 -12.973 44.420 1.00 92.69 184 GLU A O 1
ATOM 1447 N N . LYS A 1 185 ? -6.067 -12.307 43.555 1.00 92.06 185 LYS A N 1
ATOM 1448 C CA . LYS A 1 185 ? -6.656 -11.155 42.846 1.00 92.06 185 LYS A CA 1
ATOM 1449 C C . LYS A 1 185 ? -7.670 -11.583 41.787 1.00 92.06 185 LYS A C 1
ATOM 1451 O O . LYS A 1 185 ? -8.680 -10.899 41.605 1.00 92.06 185 LYS A O 1
ATOM 1456 N N . VAL A 1 186 ? -7.411 -12.676 41.069 1.00 91.12 186 VAL A N 1
ATOM 1457 C CA . VAL A 1 186 ? -8.361 -13.237 40.094 1.00 91.12 186 VAL A CA 1
ATOM 1458 C C . VAL A 1 186 ? -9.579 -13.812 40.812 1.00 91.12 186 VAL A C 1
ATOM 1460 O O . VAL A 1 186 ? -10.704 -13.500 40.420 1.00 91.12 186 VAL A O 1
ATOM 1463 N N . LEU A 1 187 ? -9.364 -14.566 41.889 1.00 90.19 187 LEU A N 1
ATOM 1464 C CA . LEU A 1 187 ? -10.411 -15.168 42.712 1.00 90.19 187 LEU A CA 1
ATOM 1465 C C . LEU A 1 187 ? -11.319 -14.104 43.346 1.00 90.19 187 LEU A C 1
ATOM 1467 O O . LEU A 1 187 ? -12.530 -14.147 43.157 1.00 90.19 187 LEU A O 1
ATOM 1471 N N . ASN A 1 188 ? -10.751 -13.069 43.964 1.00 92.06 188 ASN A N 1
ATOM 1472 C CA . ASN A 1 188 ? -11.491 -11.933 44.522 1.00 92.06 188 ASN A CA 1
ATOM 1473 C C . ASN A 1 188 ? -12.308 -11.195 43.455 1.00 92.06 188 ASN A C 1
ATOM 1475 O O . ASN A 1 188 ? -13.438 -10.778 43.702 1.00 92.06 188 ASN A O 1
ATOM 1479 N N . ARG A 1 189 ? -11.772 -11.062 42.235 1.00 90.12 189 ARG A N 1
ATOM 1480 C CA . ARG A 1 189 ? -12.501 -10.461 41.110 1.00 90.12 189 ARG A CA 1
ATOM 1481 C C . ARG A 1 189 ? -13.646 -11.355 40.626 1.00 90.12 189 ARG A C 1
ATOM 1483 O O . ARG A 1 189 ? -14.656 -10.823 40.179 1.00 90.12 189 ARG A O 1
ATOM 1490 N N . LEU A 1 190 ? -13.499 -12.677 40.690 1.00 87.88 190 LEU A N 1
ATOM 1491 C CA . LEU A 1 190 ? -14.554 -13.637 40.358 1.00 87.88 190 LEU A CA 1
ATOM 1492 C C . LEU A 1 190 ? -15.670 -13.601 41.413 1.00 87.88 190 LEU A C 1
ATOM 1494 O O . LEU A 1 190 ? -16.837 -13.436 41.069 1.00 87.88 190 LEU A O 1
ATOM 1498 N N . ILE A 1 191 ? -15.293 -13.637 42.693 1.00 84.31 191 ILE A N 1
ATOM 1499 C CA . ILE A 1 191 ? -16.209 -13.536 43.835 1.00 84.31 191 ILE A CA 1
ATOM 1500 C C . ILE A 1 191 ? -16.975 -12.209 43.794 1.00 84.31 191 ILE A C 1
ATOM 1502 O O . ILE A 1 191 ? -18.193 -12.210 43.910 1.00 84.31 191 ILE A O 1
ATOM 1506 N N . SER A 1 192 ? -16.299 -11.082 43.549 1.00 81.94 192 SER A N 1
ATOM 1507 C CA . SER A 1 192 ? -16.943 -9.761 43.463 1.00 81.94 192 SER A CA 1
ATOM 1508 C C . SER A 1 192 ? -17.850 -9.589 42.241 1.00 81.94 192 SER A C 1
ATOM 1510 O O . SER A 1 192 ? -18.762 -8.769 42.276 1.00 81.94 192 SER A O 1
ATOM 1512 N N . LYS A 1 193 ? -17.608 -10.310 41.142 1.00 79.38 193 LYS A N 1
ATOM 1513 C CA . LYS A 1 193 ? -18.508 -10.290 39.978 1.00 79.38 193 LYS A CA 1
ATOM 1514 C C . LYS A 1 193 ? -19.761 -11.124 40.226 1.00 79.38 193 LYS A C 1
ATOM 1516 O O . LYS A 1 193 ? -20.841 -10.723 39.808 1.00 79.38 193 LYS A O 1
ATOM 1521 N N . ASN A 1 194 ? -19.610 -12.233 40.945 1.00 73.81 194 ASN A N 1
ATOM 1522 C CA . ASN A 1 194 ? -20.691 -13.176 41.223 1.00 73.81 194 ASN A CA 1
ATOM 1523 C C . ASN A 1 194 ? -21.422 -12.873 42.545 1.00 73.81 194 ASN A C 1
ATOM 1525 O O . ASN A 1 194 ? -22.449 -13.478 42.840 1.00 73.81 194 ASN A O 1
ATOM 1529 N N . SER A 1 195 ? -20.953 -11.911 43.347 1.00 65.69 195 SER A N 1
ATOM 1530 C CA . SER A 1 195 ? -21.569 -11.555 44.634 1.00 65.69 195 SER A CA 1
ATOM 1531 C C . SER A 1 195 ? -22.992 -11.010 44.503 1.00 65.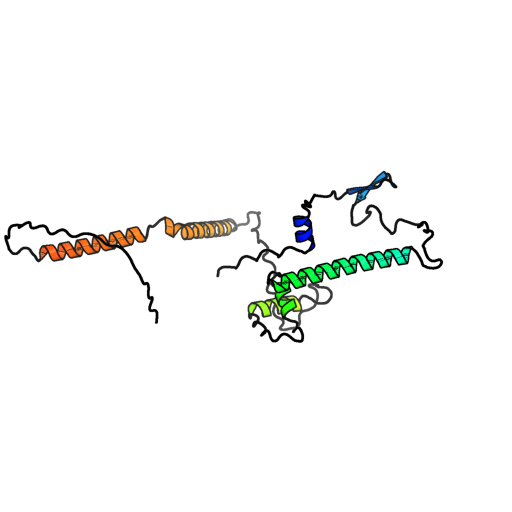69 195 SER A C 1
ATOM 1533 O O . SER A 1 195 ? -23.766 -11.097 45.452 1.00 65.69 195 SER A O 1
ATOM 1535 N N . HIS A 1 196 ? -23.358 -10.477 43.335 1.00 59.34 196 HIS A N 1
ATOM 1536 C CA . HIS A 1 196 ? -24.726 -10.044 43.047 1.00 59.34 196 HIS A CA 1
ATOM 1537 C C . HIS A 1 196 ? -25.695 -11.212 42.787 1.00 59.34 196 HIS A C 1
ATOM 1539 O O . HIS A 1 196 ? -26.895 -11.034 42.965 1.00 59.34 196 HIS A O 1
ATOM 1545 N N . GLU A 1 197 ? -25.199 -12.397 42.409 1.00 62.12 197 GLU A N 1
ATOM 1546 C CA . GLU A 1 197 ? -26.024 -13.603 42.224 1.00 62.12 197 GLU A CA 1
ATOM 1547 C C . GLU A 1 197 ? -26.179 -14.418 43.515 1.00 62.12 197 GLU A C 1
ATOM 1549 O O . GLU A 1 197 ? -27.217 -15.042 43.728 1.00 62.12 197 GLU A O 1
ATOM 1554 N N . ILE A 1 198 ? -25.177 -14.399 44.400 1.00 61.75 198 ILE A N 1
ATOM 1555 C CA . ILE A 1 198 ? -25.165 -15.223 45.623 1.00 61.75 198 ILE A CA 1
ATOM 1556 C C . ILE A 1 198 ? -26.164 -14.709 46.673 1.00 61.75 198 ILE A C 1
ATOM 1558 O O . ILE A 1 198 ? -26.765 -15.497 47.404 1.00 61.75 198 ILE A O 1
ATOM 1562 N N . LEU A 1 199 ? -26.380 -13.393 46.752 1.00 65.00 199 LEU A N 1
ATOM 1563 C CA . LEU A 1 199 ? -27.330 -12.784 47.682 1.00 65.00 199 LEU A CA 1
ATOM 1564 C C . LEU A 1 199 ? -28.442 -12.088 46.902 1.00 65.00 199 LEU A C 1
ATOM 1566 O O . LEU A 1 199 ? -28.241 -11.033 46.308 1.00 65.00 199 LEU A O 1
ATOM 1570 N N . ASN A 1 200 ? -29.646 -12.657 46.942 1.00 73.62 200 ASN A N 1
ATOM 1571 C CA . ASN A 1 200 ? -30.825 -12.045 46.340 1.00 73.62 200 ASN A CA 1
ATOM 1572 C C . ASN A 1 200 ? -31.298 -10.860 47.209 1.00 73.62 200 ASN A C 1
ATOM 1574 O O . ASN A 1 200 ? -32.121 -11.017 48.117 1.00 73.62 200 ASN A O 1
ATOM 1578 N N . VAL A 1 201 ? -30.715 -9.683 46.961 1.00 76.44 201 VAL A N 1
ATOM 1579 C CA . VAL A 1 201 ? -30.947 -8.438 47.717 1.00 76.44 201 VAL A CA 1
ATOM 1580 C C . VAL A 1 201 ? -32.432 -8.060 47.729 1.00 76.44 201 VAL A C 1
ATOM 1582 O O . VAL A 1 201 ? -32.959 -7.700 48.781 1.00 76.44 201 VAL A O 1
ATOM 1585 N N . ASP A 1 202 ? -33.141 -8.245 46.613 1.00 77.06 202 ASP A N 1
ATOM 1586 C CA . ASP A 1 202 ? -34.580 -7.972 46.518 1.00 77.06 202 ASP A CA 1
ATOM 1587 C C . ASP A 1 202 ? -35.397 -8.881 47.441 1.00 77.06 202 ASP A C 1
ATOM 1589 O O . ASP A 1 202 ? -36.287 -8.414 48.156 1.00 77.06 202 ASP A O 1
ATOM 1593 N N . LYS A 1 203 ? -35.060 -10.175 47.509 1.00 81.62 203 LYS A N 1
ATOM 1594 C CA . LYS A 1 203 ? -35.705 -11.122 48.433 1.00 81.62 203 LYS A CA 1
ATOM 1595 C C . LYS A 1 203 ? -35.446 -10.752 49.898 1.00 81.62 203 LYS A C 1
ATOM 1597 O O . LYS A 1 203 ? -36.360 -10.859 50.719 1.00 81.62 203 LYS A O 1
ATOM 1602 N N . ALA A 1 204 ? -34.240 -10.282 50.222 1.00 82.75 204 ALA A N 1
ATOM 1603 C CA . ALA A 1 204 ? -33.876 -9.837 51.569 1.00 82.75 204 ALA A CA 1
ATOM 1604 C C . ALA A 1 204 ? -34.628 -8.560 51.984 1.00 82.75 204 ALA A C 1
ATOM 1606 O O . ALA A 1 204 ? -35.180 -8.501 53.086 1.00 82.75 204 ALA A O 1
ATOM 1607 N N . ILE A 1 205 ? -34.724 -7.572 51.089 1.00 85.12 205 ILE A N 1
ATOM 1608 C CA . ILE A 1 205 ? -35.490 -6.335 51.312 1.00 85.12 205 ILE A CA 1
ATOM 1609 C C . ILE A 1 205 ? -36.977 -6.657 51.484 1.00 85.12 205 ILE A C 1
ATOM 1611 O O . ILE A 1 205 ? -37.620 -6.155 52.409 1.00 85.12 205 ILE A O 1
ATOM 1615 N N . ASN A 1 206 ? -37.524 -7.540 50.647 1.00 88.12 206 ASN A N 1
ATOM 1616 C CA . ASN A 1 206 ? -38.932 -7.914 50.711 1.00 88.12 206 ASN A CA 1
ATOM 1617 C C . ASN A 1 206 ? -39.259 -8.666 52.017 1.00 88.12 206 ASN A C 1
ATOM 1619 O O . ASN A 1 206 ? -40.217 -8.326 52.712 1.00 88.12 206 ASN A O 1
ATOM 1623 N N . MET A 1 207 ? -38.407 -9.611 52.436 1.00 86.81 207 MET A N 1
ATOM 1624 C CA . MET A 1 207 ? -38.533 -10.267 53.746 1.00 86.81 207 MET A CA 1
ATOM 1625 C C . MET A 1 207 ? -38.433 -9.282 54.915 1.00 86.81 207 MET A C 1
ATOM 1627 O O . MET A 1 207 ? -39.197 -9.397 55.878 1.00 86.81 207 MET A O 1
ATOM 1631 N N . TYR A 1 208 ? -37.509 -8.320 54.855 1.00 89.88 208 TYR A N 1
ATOM 1632 C CA . TYR A 1 208 ? -37.354 -7.301 55.892 1.00 89.88 208 TYR A CA 1
ATOM 1633 C C . TYR A 1 208 ? -38.606 -6.423 56.008 1.00 89.88 208 TYR A C 1
ATOM 1635 O O . TYR A 1 208 ? -39.118 -6.225 57.113 1.00 89.88 208 TYR A O 1
ATOM 1643 N N . ASN A 1 209 ? -39.151 -5.969 54.878 1.00 90.94 209 ASN A N 1
ATOM 1644 C CA . ASN A 1 209 ? -40.371 -5.166 54.830 1.00 90.94 209 ASN A CA 1
ATOM 1645 C C . ASN A 1 209 ? -41.580 -5.935 55.379 1.00 90.94 209 ASN A C 1
ATOM 1647 O O . ASN A 1 209 ? -42.267 -5.423 56.264 1.00 90.94 209 ASN A O 1
ATOM 1651 N N . VAL A 1 210 ? -41.775 -7.194 54.970 1.00 90.12 210 VAL A N 1
ATOM 1652 C CA . VAL A 1 210 ? -42.846 -8.066 55.492 1.00 90.12 210 VAL A CA 1
ATOM 1653 C C . VAL A 1 210 ? -42.703 -8.289 57.001 1.00 90.12 210 VAL A C 1
ATOM 1655 O O . VAL A 1 210 ? -43.688 -8.252 57.741 1.00 90.12 210 VAL A O 1
ATOM 1658 N N . LYS A 1 211 ? -41.479 -8.497 57.503 1.00 89.06 211 LYS A N 1
ATOM 1659 C CA . LYS A 1 211 ? -41.222 -8.684 58.942 1.00 89.06 211 LYS A CA 1
ATOM 1660 C C . LYS A 1 211 ? -41.479 -7.399 59.734 1.00 89.06 211 LYS A C 1
ATOM 1662 O O . LYS A 1 211 ? -42.044 -7.462 60.828 1.00 89.06 211 LYS A O 1
ATOM 1667 N N . LYS A 1 212 ? -41.108 -6.239 59.185 1.00 87.75 212 LYS A N 1
ATOM 1668 C CA . LYS A 1 212 ? -41.378 -4.916 59.770 1.00 87.75 212 LYS A CA 1
ATOM 1669 C C . LYS A 1 212 ? -42.879 -4.628 59.813 1.00 87.75 212 LYS A C 1
ATOM 1671 O O . LYS A 1 212 ? -43.379 -4.177 60.839 1.00 87.75 212 LYS A O 1
ATOM 1676 N N . GLU A 1 213 ? -43.610 -4.947 58.751 1.00 83.62 213 GLU A N 1
ATOM 1677 C CA . GLU A 1 213 ? -45.060 -4.765 58.674 1.00 83.62 213 GLU A CA 1
ATOM 1678 C C . GLU A 1 213 ? -45.813 -5.699 59.633 1.00 83.62 213 GLU A C 1
ATOM 1680 O O . GLU A 1 213 ? -46.668 -5.236 60.388 1.00 83.62 213 GLU A O 1
ATOM 1685 N N . LYS A 1 214 ? -45.425 -6.981 59.718 1.00 84.00 214 LYS A N 1
ATOM 1686 C CA . LYS A 1 214 ? -45.965 -7.925 60.716 1.00 84.00 214 LYS A CA 1
ATOM 1687 C C . LYS A 1 214 ? -45.723 -7.459 62.153 1.00 84.00 214 LYS A C 1
ATOM 1689 O O . LYS A 1 214 ? -46.636 -7.537 62.968 1.00 84.00 214 LYS A O 1
ATOM 1694 N N . LYS A 1 215 ? -44.535 -6.927 62.470 1.00 84.00 215 LYS A N 1
ATOM 1695 C CA . LYS A 1 215 ? -44.259 -6.344 63.797 1.00 84.00 215 LYS A CA 1
ATOM 1696 C C . LYS A 1 215 ? -45.159 -5.141 64.094 1.00 84.00 215 LYS A C 1
ATOM 1698 O O . LYS A 1 215 ? -45.735 -5.085 65.175 1.00 84.00 215 LYS A O 1
ATOM 1703 N N . ARG A 1 216 ? -45.340 -4.224 63.134 1.00 79.88 216 ARG A N 1
ATOM 1704 C CA . ARG A 1 216 ? -46.254 -3.072 63.282 1.00 79.88 216 ARG A CA 1
ATOM 1705 C C . ARG A 1 216 ? -47.708 -3.512 63.460 1.00 79.88 216 ARG A C 1
ATOM 1707 O O . ARG A 1 216 ? -48.427 -2.917 64.255 1.00 79.88 216 ARG A O 1
ATOM 1714 N N . LYS A 1 217 ? -48.139 -4.559 62.749 1.00 74.88 217 LYS A N 1
ATOM 1715 C CA . LYS A 1 217 ? -49.492 -5.120 62.863 1.00 74.88 217 LYS A CA 1
ATOM 1716 C C . LYS A 1 217 ? -49.714 -5.822 64.204 1.00 74.88 217 LYS A C 1
ATOM 1718 O O . LYS A 1 217 ? -50.767 -5.638 64.792 1.00 74.88 217 LYS A O 1
ATOM 1723 N N . ASN A 1 218 ? -48.721 -6.546 64.721 1.00 72.94 218 ASN A N 1
ATOM 1724 C CA . ASN A 1 218 ? -48.802 -7.171 66.044 1.00 72.94 218 ASN A CA 1
ATOM 1725 C C . ASN A 1 218 ? -48.785 -6.150 67.188 1.00 72.94 218 ASN A C 1
ATOM 1727 O O . ASN A 1 218 ? -49.430 -6.390 68.198 1.00 72.94 218 ASN A O 1
ATOM 1731 N N . GLN A 1 219 ? -48.094 -5.017 67.034 1.00 67.88 219 GLN A N 1
ATOM 1732 C CA . GLN A 1 219 ? -48.179 -3.910 67.994 1.00 67.88 219 GLN A CA 1
ATOM 1733 C C . GLN A 1 219 ? -49.576 -3.271 67.962 1.00 67.88 219 GLN A C 1
ATOM 1735 O O . GLN A 1 219 ? -50.251 -3.236 68.978 1.00 67.88 219 GLN A O 1
ATOM 1740 N N . ARG A 1 220 ? -50.087 -2.917 66.774 1.00 60.81 220 ARG A N 1
ATOM 1741 C CA . ARG A 1 220 ? -51.441 -2.346 66.612 1.00 60.81 220 ARG A CA 1
ATOM 1742 C C . ARG A 1 220 ? -52.584 -3.304 66.985 1.00 60.81 220 ARG A C 1
ATOM 1744 O O . ARG A 1 220 ? -53.654 -2.863 67.390 1.00 60.81 220 ARG A O 1
ATOM 1751 N N . GLY A 1 221 ? -52.374 -4.610 66.836 1.00 58.41 221 GLY A N 1
ATOM 1752 C CA . GLY A 1 221 ? -53.330 -5.649 67.224 1.00 58.41 221 GLY A CA 1
ATOM 1753 C C . GLY A 1 221 ? -53.351 -5.936 68.726 1.00 58.41 221 GLY A C 1
ATOM 1754 O O . GLY A 1 221 ? -54.313 -6.525 69.203 1.00 58.41 221 GLY A O 1
ATOM 1755 N N . LYS A 1 222 ? -52.323 -5.511 69.474 1.00 52.03 222 LYS A N 1
ATOM 1756 C CA . LYS A 1 222 ? -52.285 -5.623 70.939 1.00 52.03 222 LYS A CA 1
ATOM 1757 C C . LYS A 1 222 ? -52.988 -4.448 71.634 1.00 52.03 222 LYS A C 1
ATOM 1759 O O . LYS A 1 222 ? -53.429 -4.609 72.763 1.00 52.03 222 LYS A O 1
ATOM 1764 N N . ASP A 1 223 ? -53.187 -3.341 70.915 1.00 47.91 223 ASP A N 1
ATOM 1765 C CA . ASP A 1 223 ? -53.842 -2.123 71.414 1.00 47.91 223 ASP A CA 1
ATOM 1766 C C . ASP A 1 223 ? -55.340 -2.023 71.036 1.00 47.91 223 ASP A C 1
ATOM 1768 O O . ASP A 1 223 ? -55.976 -1.009 71.302 1.00 47.91 223 ASP A O 1
ATOM 1772 N N . SER A 1 224 ? -55.929 -3.043 70.393 1.00 49.12 224 SER A N 1
ATOM 1773 C CA . SER A 1 224 ? -57.317 -2.997 69.880 1.00 49.12 224 SER A CA 1
ATOM 1774 C C . SER A 1 224 ? -58.206 -4.165 70.325 1.00 49.12 224 SER A C 1
ATOM 1776 O O . SER A 1 224 ? -59.099 -4.598 69.596 1.00 49.12 224 SER A O 1
ATOM 1778 N N . SER A 1 225 ? -58.020 -4.657 71.552 1.00 43.44 225 SER A N 1
ATOM 1779 C CA . SER A 1 225 ? -58.990 -5.545 72.205 1.00 43.44 225 SER A CA 1
ATOM 1780 C C . SER A 1 225 ? -59.970 -4.768 73.093 1.00 43.44 225 SER A C 1
ATOM 1782 O O . SER A 1 225 ? -60.000 -4.967 74.304 1.00 43.44 225 SER A O 1
ATOM 1784 N N . THR A 1 226 ? -60.809 -3.919 72.498 1.00 42.50 226 THR A N 1
ATOM 1785 C CA . THR A 1 226 ? -62.070 -3.481 73.121 1.00 42.50 226 THR A CA 1
ATOM 1786 C C . THR A 1 226 ? -63.196 -3.396 72.086 1.00 42.50 226 THR A C 1
ATOM 1788 O O . THR A 1 226 ? -63.157 -2.626 71.135 1.00 42.50 226 THR A O 1
ATOM 1791 N N . SER A 1 227 ? -64.193 -4.261 72.304 1.00 42.16 227 SER A N 1
ATOM 1792 C CA . SER A 1 227 ? -65.607 -4.196 71.902 1.00 42.16 227 SER A CA 1
ATOM 1793 C C . SER A 1 227 ? -65.987 -3.718 70.489 1.00 42.16 227 SER A C 1
ATOM 1795 O O . SER A 1 227 ? -65.974 -2.530 70.188 1.00 42.16 227 SER A O 1
ATOM 1797 N N . SER A 1 228 ? -66.610 -4.599 69.703 1.00 40.72 228 SER A N 1
ATOM 1798 C CA . SER A 1 228 ? -68.078 -4.569 69.533 1.00 40.72 228 SER A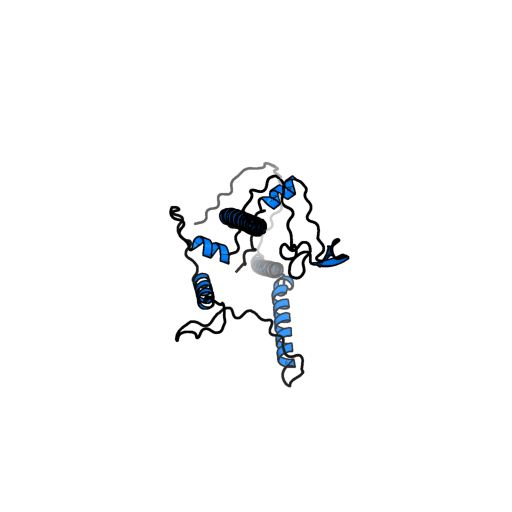 CA 1
ATOM 1799 C C . SER A 1 228 ? -68.564 -5.594 68.499 1.00 40.72 228 SER A C 1
ATOM 1801 O O . SER A 1 228 ? -68.057 -5.717 67.387 1.00 40.72 228 SER A O 1
ATOM 1803 N N . LYS A 1 229 ? -69.584 -6.355 68.909 1.00 48.94 229 LYS A N 1
ATOM 1804 C CA . LYS A 1 229 ? -70.449 -7.191 68.070 1.00 48.94 229 LYS A CA 1
ATOM 1805 C C . LYS A 1 229 ? -71.164 -6.318 67.040 1.00 48.94 229 LYS A C 1
ATOM 1807 O O . LYS A 1 229 ? -71.997 -5.533 67.466 1.00 48.94 229 LYS A O 1
ATOM 1812 N N . LEU A 1 230 ? -70.998 -6.568 65.740 1.00 41.12 230 LEU A N 1
ATOM 1813 C CA . LEU A 1 230 ? -72.061 -6.352 64.748 1.00 41.12 230 LEU A CA 1
ATOM 1814 C C . LEU A 1 230 ? -71.974 -7.393 63.617 1.00 41.12 230 LEU A C 1
ATOM 1816 O O . LEU A 1 230 ? -70.909 -7.689 63.082 1.00 41.12 230 LEU A O 1
ATOM 1820 N N . LYS A 1 231 ? -73.133 -7.987 63.317 1.00 41.50 231 LYS A N 1
ATOM 1821 C CA . LYS A 1 231 ? -73.376 -9.064 62.343 1.00 41.50 231 LYS A CA 1
ATOM 1822 C C . LYS A 1 231 ? -73.190 -8.583 60.888 1.00 41.50 231 LYS A C 1
ATOM 1824 O O . LYS A 1 231 ? -73.400 -7.402 60.619 1.00 41.50 231 LYS A O 1
ATOM 1829 N N . PRO A 1 232 ? -72.906 -9.482 59.923 1.00 48.44 232 PRO A N 1
ATOM 1830 C CA . PRO A 1 232 ? -72.755 -9.109 58.521 1.00 48.44 232 PRO A CA 1
ATOM 1831 C C . PRO A 1 232 ? -74.120 -9.021 57.819 1.00 48.44 232 PRO A C 1
ATOM 1833 O O . PRO A 1 232 ? -74.920 -9.955 57.886 1.00 48.44 232 PRO A O 1
ATOM 1836 N N . LYS A 1 233 ? -74.375 -7.934 57.080 1.00 38.31 233 LYS A N 1
ATOM 1837 C CA . LYS A 1 233 ? -75.420 -7.890 56.045 1.00 38.31 233 LYS A CA 1
ATOM 1838 C C . LYS A 1 233 ? -74.766 -7.859 54.664 1.00 38.31 233 LYS A C 1
ATOM 1840 O O . LYS A 1 233 ? -74.048 -6.925 54.325 1.00 38.31 233 LYS A O 1
ATOM 1845 N N . LYS A 1 234 ? -75.042 -8.900 53.873 1.00 44.53 234 LYS A N 1
ATOM 1846 C CA . LYS A 1 234 ? -74.839 -8.938 52.420 1.00 44.53 234 LYS A CA 1
ATOM 1847 C C . LYS A 1 234 ? -75.797 -7.945 51.756 1.00 44.53 234 LYS A C 1
ATOM 1849 O O . LYS A 1 234 ? -76.991 -8.038 52.012 1.00 44.53 234 LYS A O 1
ATOM 1854 N N . GLN A 1 235 ? -75.304 -7.121 50.836 1.00 39.78 235 GLN A N 1
ATOM 1855 C CA . GLN A 1 235 ? -76.030 -6.740 49.619 1.00 39.78 235 GLN A CA 1
ATOM 1856 C C . GLN A 1 235 ? -75.011 -6.477 48.503 1.00 39.78 235 GLN A C 1
ATOM 1858 O O . GLN A 1 235 ? -74.043 -5.738 48.667 1.00 39.78 235 GLN A O 1
ATOM 1863 N N . LEU A 1 236 ? -75.233 -7.168 47.390 1.00 41.84 236 LEU A N 1
ATOM 1864 C CA . LEU A 1 236 ? -74.504 -7.069 46.137 1.00 41.84 236 LEU A CA 1
ATOM 1865 C C . LEU A 1 236 ? -74.937 -5.808 45.389 1.00 41.84 236 LEU A C 1
ATOM 1867 O O . LEU A 1 236 ? -76.134 -5.615 45.219 1.00 41.84 236 LEU A O 1
ATOM 1871 N N . GLN A 1 237 ? -74.000 -5.070 44.788 1.00 41.00 237 GLN A N 1
ATOM 1872 C CA . GLN A 1 237 ? -74.265 -4.423 43.501 1.00 41.00 237 GLN A CA 1
ATOM 1873 C C . GLN A 1 237 ? -73.078 -4.586 42.545 1.00 41.00 237 GLN A C 1
ATOM 1875 O O . GLN A 1 237 ? -71.986 -4.058 42.736 1.00 41.00 237 GLN A O 1
ATOM 1880 N N . LYS A 1 238 ? -73.348 -5.365 41.492 1.00 42.03 238 LYS A N 1
ATOM 1881 C CA . LYS A 1 238 ? -72.647 -5.389 40.207 1.00 42.03 238 LYS A CA 1
ATOM 1882 C C . LYS A 1 238 ? -72.524 -3.969 39.640 1.00 42.03 238 LYS A C 1
ATOM 1884 O O . LYS A 1 238 ? -73.544 -3.306 39.482 1.00 42.03 238 LYS A O 1
ATOM 1889 N N . LYS A 1 239 ? -71.351 -3.622 39.106 1.00 37.03 239 LYS A N 1
ATOM 1890 C CA . LYS A 1 239 ? -71.242 -3.228 37.690 1.00 37.03 239 LYS A CA 1
ATOM 1891 C C . LYS A 1 239 ? -69.804 -3.287 37.187 1.00 37.03 239 LYS A C 1
ATOM 1893 O O . LYS A 1 239 ? -68.840 -3.054 37.903 1.00 37.03 239 LYS A O 1
ATOM 1898 N N . SER A 1 240 ? -69.721 -3.671 35.927 1.00 36.88 240 SER A N 1
ATOM 1899 C CA . SER A 1 240 ? -68.557 -4.103 35.175 1.00 36.88 240 SER A CA 1
ATOM 1900 C C . SER A 1 240 ? -68.233 -3.123 34.043 1.00 36.88 240 SER A C 1
ATOM 1902 O O . SER A 1 240 ? -69.152 -2.554 33.464 1.00 36.88 240 SER A O 1
ATOM 1904 N N . LEU A 1 241 ? -66.951 -3.102 33.654 1.00 39.03 241 LEU A N 1
ATOM 1905 C CA . LEU A 1 241 ? -66.404 -2.866 32.301 1.00 39.03 241 LEU A CA 1
ATOM 1906 C C . LEU A 1 241 ? -66.451 -1.451 31.682 1.00 39.03 241 LEU A C 1
ATOM 1908 O O . LEU A 1 241 ? -67.491 -0.994 31.225 1.00 39.03 241 LEU A O 1
ATOM 1912 N N . LYS A 1 242 ? -65.256 -0.869 31.475 1.00 35.56 242 LYS A N 1
ATOM 1913 C CA . LYS A 1 242 ? -64.606 -0.556 30.166 1.00 35.56 242 LYS A CA 1
ATOM 1914 C C . LYS A 1 242 ? -63.327 0.259 30.447 1.00 35.56 242 LYS A C 1
ATOM 1916 O O . LYS A 1 242 ? -63.361 1.205 31.215 1.00 35.56 242 LYS A O 1
ATOM 1921 N N . LYS A 1 243 ? -62.129 -0.210 30.086 1.00 33.69 243 LYS A N 1
ATOM 1922 C CA . LYS A 1 243 ? -61.455 -0.192 28.767 1.00 33.69 243 LYS A CA 1
ATOM 1923 C C . LYS A 1 243 ? -61.123 1.226 28.258 1.00 33.69 243 LYS A C 1
ATOM 1925 O O . LYS A 1 243 ? -61.949 1.843 27.606 1.00 33.69 243 LYS A O 1
ATOM 1930 N N . GLY A 1 244 ? -59.855 1.614 28.455 1.00 30.50 244 GLY A N 1
ATOM 1931 C CA . GLY A 1 244 ? -59.010 2.282 27.452 1.00 30.50 244 GLY A CA 1
ATOM 1932 C C . GLY A 1 244 ? -58.962 3.816 27.423 1.00 30.50 244 GLY A C 1
ATOM 1933 O O . GLY A 1 244 ? -59.972 4.456 27.177 1.00 30.50 244 GLY A O 1
ATOM 1934 N N . GLY A 1 245 ? -57.740 4.369 27.504 1.00 30.19 245 GLY A N 1
ATOM 1935 C CA . GLY A 1 245 ? -57.371 5.557 26.718 1.00 30.19 245 GLY A CA 1
ATOM 1936 C C . GLY A 1 245 ? -56.602 6.687 27.420 1.00 30.19 245 GLY A C 1
ATOM 1937 O O . GLY A 1 245 ? -57.219 7.606 27.936 1.00 30.19 245 GLY A O 1
ATOM 1938 N N . SER A 1 246 ? -55.269 6.703 27.236 1.00 33.50 246 SER A N 1
ATOM 1939 C CA . SER A 1 246 ? -54.370 7.883 27.302 1.00 33.50 246 SER A CA 1
ATOM 1940 C C . SER A 1 246 ? -54.188 8.539 28.691 1.00 33.50 246 SER A C 1
ATOM 1942 O O . SER A 1 246 ? -55.044 8.451 29.548 1.00 33.50 246 SER A O 1
ATOM 1944 N N . SER A 1 247 ? -53.108 9.220 29.061 1.00 36.94 247 SER A N 1
ATOM 1945 C CA . SER A 1 247 ? -51.917 9.702 28.376 1.00 36.94 247 SER A CA 1
ATOM 1946 C C . SER A 1 247 ? -50.819 9.860 29.440 1.00 36.94 247 SER A C 1
ATOM 1948 O O . SER A 1 247 ? -51.042 10.348 30.547 1.00 36.94 247 SER A O 1
ATOM 1950 N N . LYS A 1 248 ? -49.609 9.408 29.115 1.00 42.81 248 LYS A N 1
ATOM 1951 C CA . LYS A 1 248 ? -48.426 9.526 29.967 1.00 42.81 248 LYS A CA 1
ATOM 1952 C C . LYS A 1 248 ? -47.848 10.928 29.765 1.00 42.81 248 LYS A C 1
ATOM 1954 O O . LYS A 1 248 ? -47.157 11.160 28.779 1.00 42.81 248 LYS A O 1
ATOM 1959 N N . LYS A 1 249 ? -48.132 11.865 30.672 1.00 37.84 249 LYS A N 1
ATOM 1960 C CA . LYS A 1 249 ? -47.437 13.161 30.732 1.00 37.84 249 LYS A CA 1
ATOM 1961 C C . LYS A 1 249 ? -46.452 13.122 31.897 1.00 37.84 249 LYS A C 1
ATOM 1963 O O . LYS A 1 249 ? -46.818 13.327 33.048 1.00 37.84 249 LYS A O 1
ATOM 1968 N N . GLY A 1 250 ? -45.201 12.792 31.581 1.00 40.75 250 GLY A N 1
ATOM 1969 C CA . GLY A 1 250 ? -44.085 12.987 32.497 1.00 40.75 250 GLY A CA 1
ATOM 1970 C C . GLY A 1 250 ? -43.871 14.481 32.721 1.00 40.75 250 GLY A C 1
ATOM 1971 O O . GLY A 1 250 ? -43.737 15.239 31.761 1.00 40.75 250 GLY A O 1
ATOM 1972 N N . LYS A 1 251 ? -43.850 14.901 33.984 1.00 40.47 251 LYS A N 1
ATOM 1973 C CA . LYS A 1 251 ? -43.276 16.178 34.402 1.00 40.47 251 LYS A CA 1
ATOM 1974 C C . LYS A 1 251 ? -42.024 15.865 35.208 1.00 40.47 251 LYS A C 1
ATOM 1976 O O . LYS A 1 251 ? -42.102 15.433 36.350 1.00 40.47 251 LYS A O 1
ATOM 1981 N N . SER A 1 252 ? -40.890 16.064 34.555 1.00 42.94 252 SER A N 1
ATOM 1982 C CA . SER A 1 252 ? -39.621 16.397 35.181 1.00 42.94 252 SER A CA 1
ATOM 1983 C C . SER A 1 252 ? -39.435 17.908 35.061 1.00 42.94 252 SER A C 1
ATOM 1985 O O . SER A 1 252 ? -39.389 18.428 33.942 1.00 42.94 252 SER A O 1
ATOM 1987 N N . LYS A 1 253 ? -39.335 18.584 36.196 1.00 45.41 253 LYS A N 1
ATOM 1988 C CA . LYS A 1 253 ? -38.356 19.632 36.479 1.00 45.41 253 LYS A CA 1
ATOM 1989 C C . LYS A 1 253 ? -38.112 19.596 37.977 1.00 45.41 253 LYS A C 1
ATOM 1991 O O . LYS A 1 253 ? -39.122 19.458 38.700 1.00 45.41 253 LYS A O 1
#

pLDDT: mean 74.3, std 18.02, range [30.19, 97.81]

Foldseek 3Di:
DDDDDADDFDDAPVRVVCVVVVPDDDDDDQWDQAPVVRDIAGCDDPRHHPDLVVCPDDDDDPPDDPPDDPSVVVVVVVVVVVVVVVVSVVVSVVVRLVVVRDDPVVVCVVLVDPPPPDPDPRDPDDPVRVVLVLLCVQQDDPPSDPPDDDDPPDDDRPCPDPDPDDDDPDDDDPVVVVVVVVVVVVVVVVCVVCVCVVDVVVVVVVVVVVVVVVVVVVVVVVVPPDDDDDDDDDDDDDDDDDDDDDDDDDDDD

Sequence (253 aa):
MLCQLPKPKPPTKWELFAKAKGIKNRKKDKIVYDEQTGTWKRRHGYDRVNDDKDIPIIEAKMTDEPGEDPFVKRQAEKKKRVEKHEKNRLQNLKQAAKVGALPSHIQLAATALPITGTQAAPKKASKNELQDIASMAAAATASGGKFDKKLVGEKPEKHKGKYRKFLPVVEGTGIGSQEKQQTEKVLNRLISKNSHEILNVDKAINMYNVKKEKKRKNQRGKDSSTSSKLKPKKQLQKKSLKKGGSSKKGKSK

Organism: Vitis vinifera (NCBI:txid29760)